Protein AF-A0A946RFI8-F1 (afdb_monomer_lite)

pLDDT: mean 86.82, std 8.0, range [52.25, 97.38]

Structure (mmCIF, N/CA/C/O backbone):
data_AF-A0A946RFI8-F1
#
_entry.id   AF-A0A946RFI8-F1
#
loop_
_atom_site.group_PDB
_atom_site.id
_atom_site.type_symbol
_atom_site.label_atom_id
_atom_site.label_alt_id
_atom_site.label_comp_id
_atom_site.label_asym_id
_atom_site.label_entity_id
_atom_site.label_seq_id
_atom_site.pdbx_PDB_ins_code
_atom_site.Cartn_x
_atom_site.Cartn_y
_atom_site.Cartn_z
_atom_site.occupancy
_atom_site.B_iso_or_equiv
_atom_site.auth_seq_id
_atom_site.auth_comp_id
_atom_site.auth_asym_id
_atom_site.auth_atom_id
_atom_site.pdbx_PDB_model_num
ATOM 1 N N . PRO A 1 1 ? 1.897 12.430 5.296 1.00 52.25 1 PRO A N 1
ATOM 2 C CA . PRO A 1 1 ? 1.048 11.375 4.696 1.00 52.25 1 PRO A CA 1
ATOM 3 C C . PRO A 1 1 ? -0.378 11.461 5.247 1.00 52.25 1 PRO A C 1
ATOM 5 O O . PRO A 1 1 ? -0.569 11.411 6.460 1.00 52.25 1 PRO A O 1
ATOM 8 N N . THR A 1 2 ? -1.353 11.674 4.367 1.00 68.44 2 THR A N 1
ATOM 9 C CA . THR A 1 2 ? -2.775 11.627 4.731 1.00 68.44 2 THR A CA 1
ATOM 10 C C . THR A 1 2 ? -3.234 10.184 4.571 1.00 68.44 2 THR A C 1
ATOM 12 O O . THR A 1 2 ? -2.991 9.598 3.523 1.00 68.44 2 THR A O 1
ATOM 15 N N . ASN A 1 3 ? -3.877 9.604 5.580 1.00 77.94 3 ASN A N 1
ATOM 16 C CA . ASN A 1 3 ? -4.473 8.274 5.458 1.00 77.94 3 ASN A CA 1
ATOM 17 C C . ASN A 1 3 ? -5.960 8.425 5.142 1.00 77.94 3 ASN A C 1
ATOM 19 O O . ASN A 1 3 ? -6.623 9.307 5.693 1.00 77.94 3 ASN A O 1
ATOM 23 N N . LEU A 1 4 ? -6.469 7.573 4.260 1.00 84.44 4 LEU A N 1
ATOM 24 C CA . LEU A 1 4 ? -7.892 7.398 4.026 1.00 84.44 4 LEU A CA 1
ATOM 25 C C . LEU A 1 4 ? -8.331 6.099 4.684 1.00 84.44 4 LEU A C 1
ATOM 27 O O . LEU A 1 4 ? -7.800 5.035 4.374 1.00 84.44 4 LEU A O 1
ATOM 31 N N . SER A 1 5 ? -9.322 6.211 5.557 1.00 87.94 5 SER A N 1
ATOM 32 C CA . SER A 1 5 ? -9.958 5.075 6.212 1.00 87.94 5 SER A CA 1
ATOM 33 C C . SER A 1 5 ? -11.346 4.877 5.620 1.00 87.94 5 SER A C 1
ATOM 35 O O . SER A 1 5 ? -12.141 5.821 5.568 1.00 87.94 5 SER A O 1
ATOM 37 N N . LEU A 1 6 ? -11.656 3.658 5.190 1.00 89.69 6 LEU A N 1
ATOM 38 C CA . LEU A 1 6 ? -12.993 3.278 4.746 1.00 89.69 6 LEU A CA 1
ATOM 39 C C . LEU A 1 6 ? -13.454 2.072 5.547 1.00 89.69 6 LEU A C 1
ATOM 41 O O . LEU A 1 6 ? -12.773 1.056 5.599 1.00 89.69 6 LEU A O 1
ATOM 45 N N . GLY A 1 7 ? -14.631 2.170 6.154 1.00 92.69 7 GLY A N 1
ATOM 46 C CA . GLY A 1 7 ? -15.148 1.100 6.989 1.00 92.69 7 GLY 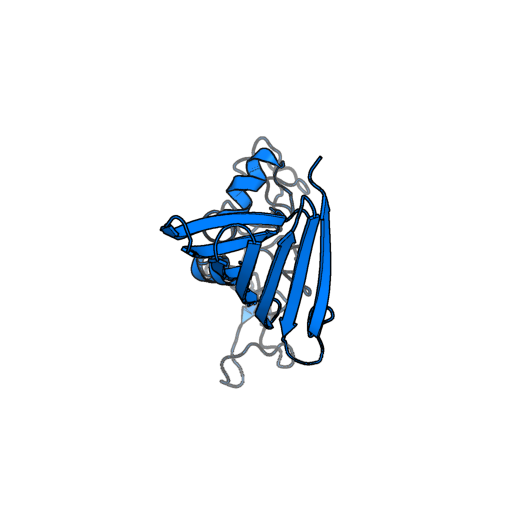A CA 1
ATOM 47 C C . GLY A 1 7 ? -16.658 1.028 7.017 1.00 92.69 7 GLY A C 1
ATOM 48 O O . GLY A 1 7 ? -17.365 1.955 6.618 1.00 92.69 7 GLY A O 1
ATOM 49 N N . PHE A 1 8 ? -17.148 -0.098 7.514 1.00 95.06 8 PHE A N 1
ATOM 50 C CA . PHE A 1 8 ? -18.554 -0.341 7.764 1.00 95.06 8 PHE A CA 1
ATOM 51 C C . PHE A 1 8 ? -18.775 -0.778 9.210 1.00 95.06 8 PHE A C 1
ATOM 53 O O . PHE A 1 8 ? -17.950 -1.442 9.836 1.00 95.06 8 PHE A O 1
ATOM 60 N N . ASN A 1 9 ? -19.943 -0.415 9.733 1.00 96.00 9 ASN A N 1
ATOM 61 C CA . ASN A 1 9 ? -20.433 -0.861 11.027 1.00 96.00 9 ASN A CA 1
ATOM 62 C C . ASN A 1 9 ? -21.785 -1.537 10.808 1.00 96.00 9 ASN A C 1
ATOM 64 O O . ASN A 1 9 ? -22.715 -0.926 10.278 1.00 96.00 9 ASN A O 1
ATOM 68 N N . TYR A 1 10 ? -21.881 -2.802 11.201 1.00 96.31 10 TYR A N 1
ATOM 69 C CA . TYR A 1 10 ? -23.081 -3.608 11.073 1.00 96.31 10 TYR A CA 1
ATOM 70 C C . TYR A 1 10 ? -23.583 -4.045 12.448 1.00 96.31 10 TYR A C 1
ATOM 72 O O . TYR A 1 10 ? -22.926 -4.816 13.148 1.00 96.31 10 TYR A O 1
ATOM 80 N N . ALA A 1 11 ? -24.775 -3.585 12.830 1.00 95.94 11 ALA A N 1
ATOM 81 C CA . ALA A 1 11 ? -25.421 -3.992 14.073 1.00 95.94 11 ALA A CA 1
ATOM 82 C C . ALA A 1 11 ? -25.989 -5.418 13.942 1.00 95.94 11 ALA A C 1
ATOM 84 O O . ALA A 1 11 ? -27.037 -5.629 13.335 1.00 95.94 11 ALA A O 1
ATOM 85 N N . LEU A 1 12 ? -25.299 -6.393 14.537 1.00 95.62 12 LEU A N 1
ATOM 86 C CA . LEU A 1 12 ? -25.730 -7.790 14.635 1.00 95.62 12 LEU A CA 1
ATOM 87 C C . LEU A 1 12 ? -26.915 -7.952 15.595 1.00 95.62 12 LEU A C 1
ATOM 89 O O . LEU A 1 12 ? -27.835 -8.722 15.333 1.00 95.62 12 LEU A O 1
ATOM 93 N N . VAL A 1 13 ? -26.883 -7.226 16.715 1.00 95.38 13 VAL A N 1
ATOM 94 C CA . VAL A 1 13 ? -27.957 -7.183 17.713 1.00 95.38 13 VAL A CA 1
ATOM 95 C C . VAL A 1 13 ? -28.246 -5.728 18.031 1.00 95.38 13 VAL A C 1
ATOM 97 O O . VAL A 1 13 ? -27.327 -4.953 18.284 1.00 95.38 13 VAL A O 1
ATOM 100 N N . ASN A 1 14 ? -29.523 -5.361 18.043 1.00 94.62 14 ASN A N 1
ATOM 101 C CA . ASN A 1 14 ? -29.960 -4.027 18.426 1.00 94.62 14 ASN A CA 1
ATOM 102 C C . ASN A 1 14 ? -31.259 -4.131 19.231 1.00 94.62 14 ASN A C 1
ATOM 104 O O . ASN A 1 14 ? -32.340 -4.301 18.669 1.00 94.62 14 ASN A O 1
ATOM 108 N N . SER A 1 15 ? -31.131 -4.101 20.553 1.00 93.81 15 SER A N 1
ATOM 109 C CA . SER A 1 15 ? -32.238 -4.169 21.509 1.00 93.81 15 SER A CA 1
ATOM 110 C C . SER A 1 15 ? -32.124 -3.038 22.530 1.00 93.81 15 SER A C 1
ATOM 112 O O . SER A 1 15 ? -31.098 -2.370 22.593 1.00 93.81 15 SER A O 1
ATOM 114 N N . GLU A 1 16 ? -33.153 -2.858 23.359 1.00 91.25 16 GLU A N 1
ATOM 115 C CA . GLU A 1 16 ? -33.198 -1.811 24.392 1.00 91.25 16 GLU A CA 1
ATOM 116 C C . GLU A 1 16 ? -31.998 -1.857 25.354 1.00 91.25 16 GLU A C 1
ATOM 118 O O . GLU A 1 16 ? -31.468 -0.819 25.738 1.00 91.25 16 GLU A O 1
ATOM 123 N N . PHE A 1 17 ? -31.533 -3.060 25.710 1.00 92.69 17 PHE A N 1
ATOM 124 C CA . PHE A 1 17 ? -30.462 -3.241 26.696 1.00 92.69 17 PHE A CA 1
ATOM 125 C C . PHE A 1 17 ? -29.169 -3.806 26.121 1.00 92.69 17 PHE A C 1
ATOM 127 O O . PHE A 1 17 ? -28.156 -3.788 26.806 1.00 92.69 17 PHE A O 1
ATOM 134 N N . ASN A 1 18 ? -29.180 -4.350 24.906 1.00 95.12 18 ASN A N 1
ATOM 135 C CA . ASN A 1 18 ? -28.009 -5.011 24.337 1.00 95.12 18 ASN A CA 1
ATOM 136 C C . ASN A 1 18 ? -27.848 -4.609 22.879 1.00 95.12 18 ASN A C 1
ATOM 138 O O . ASN A 1 18 ? -28.758 -4.831 22.069 1.00 95.12 18 ASN A O 1
ATOM 142 N N . LYS A 1 19 ? -26.672 -4.088 22.540 1.00 96.94 19 LYS A N 1
ATOM 143 C CA . LYS A 1 19 ? -26.286 -3.794 21.164 1.00 96.94 19 LYS A CA 1
ATOM 144 C C . LYS A 1 19 ? -24.958 -4.471 20.864 1.00 96.94 19 LYS A C 1
ATOM 146 O O . LYS A 1 19 ? -24.001 -4.289 21.603 1.00 96.94 19 LYS A O 1
ATOM 151 N N . LEU A 1 20 ? -24.909 -5.262 19.801 1.00 96.94 20 LEU A N 1
ATOM 152 C CA . LEU A 1 20 ? -23.696 -5.910 19.311 1.00 96.94 20 LEU A CA 1
ATOM 153 C C . LEU A 1 20 ? -23.477 -5.475 17.870 1.00 96.94 20 LEU A C 1
ATOM 155 O O . LEU A 1 20 ? -24.362 -5.664 17.036 1.00 96.94 20 LEU A O 1
ATOM 159 N N . SER A 1 21 ? -22.297 -4.952 17.580 1.00 97.38 21 SER A N 1
ATOM 160 C CA . SER A 1 21 ? -21.901 -4.491 16.259 1.00 97.38 21 SER A CA 1
ATOM 161 C C . SER A 1 21 ? -20.620 -5.175 15.806 1.00 97.38 21 SER A C 1
ATOM 163 O O . SER A 1 21 ? -19.692 -5.353 16.592 1.00 97.38 21 SER A O 1
ATOM 165 N N . LEU A 1 22 ? -20.569 -5.520 14.524 1.00 97.06 22 LEU A N 1
ATOM 166 C CA . LEU A 1 22 ? -19.350 -5.853 13.804 1.00 97.06 22 LEU A CA 1
ATOM 167 C C . LEU A 1 22 ? -18.850 -4.591 13.105 1.00 97.06 22 LEU A C 1
ATOM 169 O O . LEU A 1 22 ? -19.608 -3.932 12.395 1.00 97.06 22 LEU A O 1
ATOM 173 N N . VAL A 1 23 ? -17.582 -4.269 13.304 1.00 96.69 23 VAL A N 1
ATOM 174 C CA . VAL A 1 23 ? -16.900 -3.145 12.671 1.00 96.69 23 VAL A CA 1
ATOM 175 C C . VAL A 1 23 ? -15.761 -3.704 11.840 1.00 96.69 23 VAL A C 1
ATOM 177 O O . VAL A 1 23 ? -15.035 -4.590 12.288 1.00 96.69 23 VAL A O 1
ATOM 180 N N . TYR A 1 24 ? -15.622 -3.203 10.626 1.00 96.38 24 TYR A N 1
ATOM 181 C CA . TYR A 1 24 ? -14.468 -3.479 9.791 1.00 96.38 24 TYR A CA 1
ATOM 182 C C . TYR A 1 24 ? -14.098 -2.213 9.047 1.00 96.38 24 TYR A C 1
ATOM 184 O O . TYR A 1 24 ? -14.969 -1.563 8.467 1.00 96.38 24 TYR A O 1
ATOM 192 N N . ASP A 1 25 ? -12.821 -1.884 9.047 1.00 94.56 25 ASP A N 1
ATOM 193 C CA . ASP A 1 25 ? -12.283 -0.755 8.319 1.00 94.56 25 ASP A CA 1
ATOM 194 C C . ASP A 1 25 ? -10.924 -1.100 7.713 1.00 94.56 25 ASP A C 1
ATOM 196 O O . ASP A 1 25 ? -10.230 -2.017 8.154 1.00 94.56 25 ASP A O 1
ATOM 200 N N . VAL A 1 26 ? -10.600 -0.403 6.632 1.00 93.12 26 VAL A N 1
ATOM 201 C CA . VAL A 1 26 ? -9.313 -0.479 5.957 1.00 93.12 26 VAL A CA 1
ATOM 202 C C . VAL A 1 26 ? -8.690 0.903 5.902 1.00 93.12 26 VAL A C 1
ATOM 204 O O . VAL A 1 26 ? -9.363 1.863 5.516 1.00 93.12 26 VAL A O 1
ATOM 207 N N . ASP A 1 27 ? -7.411 0.995 6.256 1.00 90.19 27 ASP A N 1
ATOM 208 C CA . ASP A 1 27 ? -6.627 2.216 6.101 1.00 90.19 27 ASP A CA 1
ATOM 209 C C . ASP A 1 27 ? -5.686 2.079 4.902 1.00 90.19 27 ASP A C 1
ATOM 211 O O . ASP A 1 27 ? -4.937 1.105 4.786 1.00 90.19 27 ASP A O 1
ATOM 215 N N . LYS A 1 28 ? -5.686 3.093 4.032 1.00 86.38 28 LYS A N 1
ATOM 216 C CA . LYS A 1 28 ? -4.711 3.251 2.950 1.00 86.38 28 LYS A CA 1
ATOM 217 C C . LYS A 1 28 ? -4.030 4.613 3.039 1.00 86.38 28 LYS A C 1
ATOM 219 O O . LYS A 1 28 ? -4.673 5.629 3.306 1.00 86.38 28 LYS A O 1
ATOM 224 N N . MET A 1 29 ? -2.722 4.660 2.792 1.00 79.56 29 MET A N 1
ATOM 225 C CA . MET A 1 29 ? -2.025 5.934 2.612 1.00 79.56 29 MET A CA 1
ATOM 226 C C . MET A 1 29 ? -2.454 6.581 1.291 1.00 79.56 29 MET A C 1
ATOM 228 O O . MET A 1 29 ? -2.308 5.985 0.228 1.00 79.56 29 MET A O 1
ATOM 232 N N . LEU A 1 30 ? -2.921 7.829 1.341 1.00 74.62 30 LEU A N 1
ATOM 233 C CA . LEU A 1 30 ? -3.174 8.659 0.161 1.00 74.62 30 LEU A CA 1
ATOM 234 C C . LEU A 1 30 ? -1.859 9.249 -0.353 1.00 74.62 30 LEU A C 1
ATOM 236 O O . LEU A 1 30 ? -1.645 10.462 -0.323 1.00 74.62 30 LEU A O 1
ATOM 240 N N . VAL A 1 31 ? -0.956 8.374 -0.776 1.00 65.81 31 VAL A N 1
ATOM 241 C CA . VAL A 1 31 ? 0.222 8.749 -1.552 1.00 65.81 31 VAL A CA 1
ATOM 242 C C . VAL A 1 31 ? 0.019 8.153 -2.936 1.00 65.81 31 VAL A C 1
ATOM 244 O O . VAL A 1 31 ? 0.505 7.073 -3.231 1.00 65.81 31 VAL A O 1
ATOM 247 N N . SER A 1 32 ? -0.786 8.823 -3.759 1.00 62.78 32 SER A N 1
ATOM 248 C CA . SER A 1 32 ? -0.885 8.520 -5.190 1.00 62.78 32 SER A CA 1
ATOM 249 C C . SER A 1 32 ? 0.286 9.201 -5.893 1.00 62.78 32 SER A C 1
ATOM 251 O O . SER A 1 32 ? 0.117 10.266 -6.497 1.00 62.78 32 SER A O 1
ATOM 253 N N . SER A 1 33 ? 1.485 8.670 -5.672 1.00 72.56 33 SER A N 1
ATOM 254 C CA . SER A 1 33 ? 2.668 9.049 -6.431 1.00 72.56 33 SER A CA 1
ATOM 255 C C . SER A 1 33 ? 2.980 7.927 -7.399 1.00 72.56 33 SER A C 1
ATOM 257 O O . SER A 1 33 ? 3.273 6.816 -6.960 1.00 72.56 33 SER A O 1
ATOM 259 N N . TYR A 1 34 ? 2.948 8.243 -8.679 1.00 80.69 34 TYR A N 1
ATOM 260 C CA . TYR A 1 34 ? 3.417 7.343 -9.714 1.00 80.69 34 TYR A CA 1
ATOM 261 C C . TYR A 1 34 ? 4.937 7.490 -9.774 1.00 80.69 34 TYR A C 1
ATOM 263 O O . TYR A 1 34 ? 5.403 8.633 -9.785 1.00 80.69 34 TYR A O 1
ATOM 271 N N . PRO A 1 35 ? 5.709 6.395 -9.728 1.00 85.94 35 PRO A N 1
ATOM 272 C CA . PRO A 1 35 ? 7.125 6.422 -10.079 1.00 85.94 35 PRO A CA 1
ATOM 273 C C . PRO A 1 35 ? 7.299 6.633 -11.589 1.00 85.94 35 PRO A C 1
ATOM 275 O O . PRO A 1 35 ? 6.315 6.714 -12.327 1.00 85.94 35 PRO A O 1
ATOM 278 N N . ASP A 1 36 ? 8.553 6.714 -12.025 1.00 89.12 36 ASP A N 1
ATOM 279 C CA . ASP A 1 36 ? 8.902 6.742 -13.443 1.00 89.12 36 ASP A CA 1
ATOM 280 C C . ASP A 1 36 ? 8.384 5.452 -14.119 1.00 89.12 36 ASP A C 1
ATOM 282 O O . ASP A 1 36 ? 8.686 4.340 -13.670 1.00 89.12 36 ASP A O 1
ATOM 286 N N . MET A 1 37 ? 7.533 5.596 -15.139 1.00 89.81 37 MET A N 1
ATOM 287 C CA . MET A 1 37 ? 6.881 4.483 -15.833 1.00 89.81 37 MET A CA 1
ATOM 288 C C . MET A 1 37 ? 6.745 4.736 -17.330 1.00 89.81 37 MET A C 1
ATOM 290 O O . MET A 1 37 ? 6.274 5.796 -17.731 1.00 89.81 37 MET A O 1
ATOM 294 N N . ASP A 1 38 ? 7.044 3.708 -18.117 1.00 91.19 38 ASP A N 1
ATOM 295 C CA . ASP A 1 38 ? 6.785 3.648 -19.554 1.00 91.19 38 ASP A CA 1
ATOM 296 C C . ASP A 1 38 ? 5.320 3.255 -19.801 1.00 91.19 38 ASP A C 1
ATOM 298 O O . ASP A 1 38 ? 4.917 2.100 -19.609 1.00 91.19 38 ASP A O 1
ATOM 302 N N . TRP A 1 39 ? 4.499 4.236 -20.175 1.00 89.19 39 TRP A N 1
ATOM 303 C CA . TRP A 1 39 ? 3.061 4.059 -20.378 1.00 89.19 39 TRP A CA 1
ATOM 304 C C . TRP A 1 39 ? 2.692 3.697 -21.815 1.00 89.19 39 TRP A C 1
ATOM 306 O O . TRP A 1 39 ? 1.614 3.127 -22.026 1.00 89.19 39 TRP A O 1
ATOM 316 N N . ASP A 1 40 ? 3.526 4.048 -22.798 1.00 89.38 40 ASP A N 1
ATOM 317 C CA . ASP A 1 40 ? 3.257 3.777 -24.213 1.00 89.38 40 ASP A CA 1
ATOM 318 C C . ASP A 1 40 ? 3.979 2.535 -24.762 1.00 89.38 40 ASP A C 1
ATOM 320 O O . ASP A 1 40 ? 3.627 2.051 -25.845 1.00 89.38 40 ASP A O 1
ATOM 324 N N . GLY A 1 41 ? 4.851 1.933 -23.953 1.00 89.38 41 GLY A N 1
ATOM 325 C CA . GLY A 1 41 ? 5.553 0.688 -24.227 1.00 89.38 41 GLY A CA 1
ATOM 326 C C . GLY A 1 41 ? 6.701 0.855 -25.216 1.00 89.38 41 GLY A C 1
ATOM 327 O O . GLY A 1 41 ? 7.023 -0.115 -25.913 1.00 89.38 41 GLY A O 1
ATOM 328 N N . ASP A 1 42 ? 7.254 2.063 -25.355 1.00 90.19 42 ASP A N 1
ATOM 329 C CA . ASP A 1 42 ? 8.384 2.338 -26.246 1.00 90.19 42 ASP A CA 1
ATOM 330 C C . ASP A 1 42 ? 9.754 2.032 -25.607 1.00 90.19 42 ASP A C 1
ATOM 332 O O . ASP A 1 42 ? 10.777 2.033 -26.298 1.00 90.19 42 ASP A O 1
ATOM 336 N N . GLY A 1 43 ? 9.756 1.675 -24.318 1.00 90.06 43 GLY A N 1
ATOM 337 C CA . GLY A 1 43 ? 10.922 1.290 -23.534 1.00 90.06 43 GLY A CA 1
ATOM 338 C C . GLY A 1 43 ? 11.772 2.462 -23.049 1.00 90.06 43 GLY A C 1
ATOM 339 O O . GLY A 1 43 ? 12.835 2.234 -22.462 1.00 90.06 43 GLY A O 1
ATOM 340 N N . TYR A 1 44 ? 11.325 3.695 -23.273 1.00 91.38 44 TYR A N 1
ATOM 341 C CA . TYR A 1 44 ? 11.925 4.913 -22.755 1.00 91.38 44 TYR A CA 1
ATOM 342 C C . TYR A 1 44 ? 10.961 5.620 -21.809 1.00 91.38 44 TYR A C 1
ATOM 344 O O . TYR A 1 44 ? 9.753 5.440 -21.863 1.00 91.38 44 TYR A O 1
ATOM 352 N N . ILE A 1 45 ? 11.518 6.443 -20.923 1.00 90.62 45 ILE A N 1
ATOM 353 C CA . ILE A 1 45 ? 10.725 7.313 -20.060 1.00 90.62 45 ILE A CA 1
ATOM 354 C C . ILE A 1 45 ? 10.914 8.758 -20.498 1.00 90.62 45 ILE A C 1
ATOM 356 O O . ILE A 1 45 ? 12.005 9.332 -20.401 1.00 90.62 45 ILE A O 1
ATOM 360 N N . GLY A 1 46 ? 9.821 9.368 -20.944 1.00 89.94 46 GLY A N 1
ATOM 361 C CA . GLY A 1 46 ? 9.775 10.765 -21.339 1.00 89.94 46 GLY A CA 1
ATOM 362 C C . GLY A 1 46 ? 10.404 11.030 -22.712 1.00 89.94 46 GLY A C 1
ATOM 363 O O . GLY A 1 46 ? 10.335 10.241 -23.648 1.00 89.94 46 GLY A O 1
ATOM 364 N N . GLY A 1 47 ? 11.022 12.201 -22.873 1.00 88.06 47 GLY A N 1
ATOM 365 C CA . GLY A 1 47 ? 11.660 12.614 -24.127 1.00 88.06 47 GLY A CA 1
ATOM 366 C C . GLY A 1 47 ? 10.734 13.319 -25.123 1.00 88.06 47 GLY A C 1
ATOM 367 O O . GLY A 1 47 ? 11.201 13.737 -26.189 1.00 88.06 47 GLY A O 1
ATOM 368 N N . TYR A 1 48 ? 9.468 13.540 -24.769 1.00 91.56 48 TYR A N 1
ATOM 369 C CA . TYR A 1 48 ? 8.494 14.303 -25.546 1.00 91.56 48 TYR A CA 1
ATOM 370 C C . TYR A 1 48 ? 7.911 15.472 -24.743 1.00 91.56 48 TYR A C 1
ATOM 372 O O . TYR A 1 48 ? 8.001 15.548 -23.518 1.00 91.56 48 TYR A O 1
ATOM 380 N N . ASP A 1 49 ? 7.353 16.447 -25.459 1.00 90.00 49 ASP A N 1
ATOM 381 C CA . ASP A 1 49 ? 6.537 17.507 -24.873 1.00 90.00 49 ASP A CA 1
ATOM 382 C C . ASP A 1 49 ? 5.073 17.078 -24.679 1.00 90.00 49 ASP A C 1
ATOM 384 O O . ASP A 1 49 ? 4.629 16.066 -25.212 1.00 90.00 49 ASP A O 1
ATOM 388 N N . GLU A 1 50 ? 4.290 17.893 -23.963 1.00 88.75 50 GLU A N 1
ATOM 389 C CA . GLU A 1 50 ? 2.841 17.691 -23.752 1.00 88.75 50 GLU A CA 1
ATOM 390 C C . GLU A 1 50 ? 2.055 17.540 -25.077 1.00 88.75 50 GLU A C 1
ATOM 392 O O . GLU A 1 50 ? 0.931 17.046 -25.104 1.00 88.75 50 GLU A O 1
ATOM 397 N N . GLY A 1 51 ? 2.627 17.981 -26.202 1.00 88.56 51 GLY A N 1
ATOM 398 C CA . GLY A 1 51 ? 2.046 17.852 -27.535 1.00 88.56 51 GLY A CA 1
ATOM 399 C C . GLY A 1 51 ? 2.467 16.593 -28.298 1.00 88.56 51 GLY A C 1
ATOM 400 O O . GLY A 1 51 ? 2.163 16.522 -29.494 1.00 88.56 51 GLY A O 1
ATOM 401 N N . GLY A 1 52 ? 3.183 15.658 -27.664 1.00 86.06 52 GLY A N 1
ATOM 402 C CA . GLY A 1 52 ? 3.667 14.414 -28.269 1.00 86.06 52 GLY A CA 1
ATOM 403 C C . GLY A 1 52 ? 4.814 14.617 -29.262 1.00 86.06 52 GLY A C 1
ATOM 404 O O . GLY A 1 52 ? 5.022 13.805 -30.165 1.00 86.06 52 GLY A O 1
ATOM 405 N N . LYS A 1 53 ? 5.547 15.735 -29.178 1.00 90.25 53 LYS A N 1
ATOM 406 C CA . LYS A 1 53 ? 6.698 16.002 -30.052 1.00 90.25 53 LYS A CA 1
ATOM 407 C C . LYS A 1 53 ? 7.993 15.727 -29.323 1.00 90.25 53 LYS A C 1
ATOM 409 O O . LYS A 1 53 ? 8.159 16.139 -28.181 1.00 90.25 53 LYS A O 1
ATOM 414 N N . LEU A 1 54 ? 8.941 15.127 -30.040 1.00 89.25 54 LEU A N 1
ATOM 415 C CA . LEU A 1 54 ? 10.272 14.847 -29.519 1.00 89.25 54 LEU A CA 1
ATOM 416 C C . LEU A 1 54 ? 10.917 16.128 -28.970 1.00 89.25 54 LEU A C 1
ATOM 418 O O . LEU A 1 54 ? 11.171 17.092 -29.701 1.00 89.25 54 LEU A O 1
ATOM 422 N N . SER A 1 55 ? 11.183 16.109 -27.675 1.00 88.25 55 SER A N 1
ATOM 423 C CA . SER A 1 55 ? 11.762 17.189 -26.895 1.00 88.25 55 SER A CA 1
ATOM 424 C C . SER A 1 55 ? 12.669 16.555 -25.837 1.00 88.25 55 SER A C 1
ATOM 426 O O . SER A 1 55 ? 12.217 16.314 -24.720 1.00 88.25 55 SER A O 1
ATOM 428 N N . PRO A 1 56 ? 13.944 16.280 -26.169 1.00 85.88 56 PRO A N 1
ATOM 429 C CA . PRO A 1 56 ? 14.853 15.572 -25.271 1.00 85.88 56 PRO A CA 1
ATOM 430 C C . PRO A 1 56 ? 14.936 16.215 -23.879 1.00 85.88 56 PRO A C 1
ATOM 432 O O . PRO A 1 56 ? 15.141 17.427 -23.772 1.00 85.88 56 PRO A O 1
ATOM 435 N N . GLY A 1 57 ? 14.815 15.396 -22.829 1.00 80.12 57 GLY A N 1
ATOM 436 C CA . GLY A 1 57 ? 14.852 15.834 -21.426 1.00 80.12 57 GLY A CA 1
ATOM 437 C C . GLY A 1 57 ? 13.546 16.441 -20.906 1.00 80.12 57 GLY A C 1
ATOM 438 O O . GLY A 1 57 ? 13.582 17.197 -19.939 1.00 80.12 57 GLY A O 1
ATOM 439 N N . ASN A 1 58 ? 12.431 16.175 -21.582 1.00 88.69 58 ASN A N 1
ATOM 440 C CA . ASN A 1 58 ? 11.089 16.514 -21.124 1.00 88.69 58 ASN A CA 1
ATOM 441 C C . ASN A 1 58 ? 10.372 15.244 -20.638 1.00 88.69 58 ASN A C 1
ATOM 443 O O . ASN A 1 58 ? 10.852 14.136 -20.862 1.00 88.69 58 ASN A O 1
ATOM 447 N N . ASP A 1 59 ? 9.244 15.420 -19.969 1.00 91.88 59 ASP A N 1
ATOM 448 C CA . ASP A 1 59 ? 8.695 14.438 -19.032 1.00 91.88 59 ASP A CA 1
ATOM 449 C C . ASP A 1 59 ? 7.553 13.585 -19.616 1.00 91.88 59 ASP A C 1
ATOM 451 O O . ASP A 1 59 ? 6.954 12.775 -18.907 1.00 91.88 59 ASP A O 1
ATOM 455 N N . TYR A 1 60 ? 7.206 13.811 -20.886 1.00 91.00 60 TYR A N 1
ATOM 456 C CA . TYR A 1 60 ? 6.047 13.209 -21.543 1.00 91.00 60 TYR A CA 1
ATOM 457 C C . TYR A 1 60 ? 6.465 12.179 -22.584 1.00 91.00 60 TYR A C 1
ATOM 459 O O . TYR A 1 60 ? 7.574 12.260 -23.116 1.00 91.00 60 TYR A O 1
ATOM 467 N N . ASN A 1 61 ? 5.541 11.292 -22.939 1.00 89.88 61 ASN A N 1
ATOM 468 C CA . ASN A 1 61 ? 5.685 10.373 -24.061 1.00 89.88 61 ASN A CA 1
ATOM 469 C C . ASN A 1 61 ? 5.051 10.872 -25.355 1.00 89.88 61 ASN A C 1
ATOM 471 O O . ASN A 1 61 ? 4.487 11.969 -25.445 1.00 89.88 61 ASN A O 1
ATOM 475 N N . SER A 1 62 ? 5.121 10.028 -26.380 1.00 90.44 62 SER A N 1
ATOM 476 C CA . SER A 1 62 ? 4.607 10.317 -27.715 1.00 90.44 62 SER A CA 1
ATOM 477 C C . SER A 1 62 ? 3.092 10.588 -27.749 1.00 90.44 62 SER A C 1
ATOM 479 O O . SER A 1 62 ? 2.612 11.304 -28.636 1.00 90.44 62 SER A O 1
ATOM 481 N N . ASN A 1 63 ? 2.342 10.083 -26.764 1.00 88.88 63 ASN A N 1
ATOM 482 C CA . ASN A 1 63 ? 0.903 10.300 -26.603 1.00 88.88 63 ASN A CA 1
ATOM 483 C C . ASN A 1 63 ? 0.560 11.563 -25.791 1.00 88.88 63 ASN A C 1
ATOM 485 O O . ASN A 1 63 ? -0.608 11.957 -25.748 1.00 88.88 63 ASN A O 1
ATOM 489 N N . GLY A 1 64 ? 1.560 12.228 -25.203 1.00 85.88 64 GLY A N 1
ATOM 490 C CA . GLY A 1 64 ? 1.380 13.379 -24.317 1.00 85.88 64 GLY A CA 1
ATOM 491 C C . GLY A 1 64 ? 1.021 12.996 -22.879 1.00 85.88 64 GLY A C 1
ATOM 492 O O . GLY A 1 64 ? 0.564 13.855 -22.122 1.00 85.88 64 GLY A O 1
ATOM 493 N N . ASP A 1 65 ? 1.217 11.734 -22.497 1.00 86.88 65 ASP A N 1
ATOM 494 C CA . ASP A 1 65 ? 1.075 11.275 -21.117 1.00 86.88 65 ASP A CA 1
ATOM 495 C C . ASP A 1 65 ? 2.385 11.497 -20.348 1.00 86.88 65 ASP A C 1
ATOM 497 O O . ASP A 1 65 ? 3.469 11.476 -20.925 1.00 86.88 65 ASP A O 1
ATOM 501 N N . PHE A 1 66 ? 2.280 11.770 -19.047 1.00 88.50 66 PHE A N 1
ATOM 502 C CA . PHE A 1 66 ? 3.422 12.071 -18.181 1.00 88.50 66 PHE A CA 1
ATOM 503 C C . PHE A 1 66 ? 4.044 10.777 -17.654 1.00 88.50 66 PHE A C 1
ATOM 505 O O . PHE A 1 66 ? 3.345 9.974 -17.033 1.00 88.50 66 PHE A O 1
ATOM 512 N N . GLU A 1 67 ? 5.344 10.598 -17.860 1.00 87.00 67 GLU A N 1
ATOM 513 C CA . GLU A 1 67 ? 6.032 9.334 -17.569 1.00 87.00 67 GLU A CA 1
ATOM 514 C C . GLU A 1 67 ? 6.990 9.408 -16.393 1.00 87.00 67 GLU A C 1
ATOM 516 O O . GLU A 1 67 ? 7.340 8.376 -15.831 1.00 87.00 67 GLU A O 1
ATOM 521 N N . ILE A 1 68 ? 7.375 10.611 -15.966 1.00 87.25 68 ILE A N 1
ATOM 522 C CA . ILE A 1 68 ? 8.209 10.756 -14.774 1.00 87.25 68 ILE A CA 1
ATOM 523 C C . ILE A 1 68 ? 7.367 10.754 -13.494 1.00 87.25 68 ILE A C 1
ATOM 525 O O . ILE A 1 68 ? 6.137 10.934 -13.493 1.00 87.25 68 ILE A O 1
ATOM 529 N N . ALA A 1 69 ? 8.070 10.650 -12.372 1.00 86.81 69 ALA A N 1
ATOM 530 C CA . ALA A 1 69 ? 7.482 10.652 -11.055 1.00 86.81 69 ALA A CA 1
ATOM 531 C C . ALA A 1 69 ? 6.598 11.885 -10.806 1.00 86.81 69 ALA A C 1
ATOM 533 O O . ALA A 1 69 ? 7.048 13.036 -10.797 1.00 86.81 69 ALA A O 1
ATOM 534 N N . HIS A 1 70 ? 5.317 11.646 -10.539 1.00 85.38 70 HIS A N 1
ATOM 535 C CA . HIS A 1 70 ? 4.343 12.700 -10.275 1.00 85.38 70 HIS A CA 1
ATOM 536 C C . HIS A 1 70 ? 3.326 12.279 -9.227 1.00 85.38 70 HIS A C 1
ATOM 538 O O . HIS A 1 70 ? 3.205 11.118 -8.855 1.00 85.38 70 HIS A O 1
ATOM 544 N N . THR A 1 71 ? 2.584 13.253 -8.709 1.00 84.81 71 THR A N 1
ATOM 545 C CA . THR A 1 71 ? 1.530 13.014 -7.722 1.00 84.81 71 THR A CA 1
ATOM 546 C C . THR A 1 71 ? 0.205 13.528 -8.250 1.00 84.81 71 THR A C 1
ATOM 548 O O . THR A 1 71 ? 0.115 14.661 -8.726 1.00 84.81 71 THR A O 1
ATOM 551 N N . ASP A 1 72 ? -0.842 12.719 -8.116 1.00 84.81 72 ASP A N 1
ATOM 552 C CA . ASP A 1 72 ? -2.188 13.162 -8.461 1.00 84.81 72 ASP A CA 1
ATOM 553 C C . ASP A 1 72 ? -2.696 14.247 -7.489 1.00 84.81 72 ASP A C 1
ATOM 555 O O . ASP A 1 72 ? -2.487 14.168 -6.273 1.00 84.81 72 ASP A O 1
ATOM 559 N N . PRO A 1 73 ? -3.454 15.247 -7.977 1.00 85.44 73 PRO A N 1
ATOM 560 C CA . PRO A 1 73 ? -4.196 16.154 -7.111 1.00 85.44 73 PRO A CA 1
ATOM 561 C C . PRO A 1 73 ? -5.126 15.395 -6.158 1.00 85.44 73 PRO A C 1
ATOM 563 O O . PRO A 1 73 ? -5.726 14.393 -6.540 1.00 85.44 73 PRO A O 1
ATOM 566 N N . ILE A 1 74 ? -5.351 15.924 -4.950 1.00 81.94 74 ILE A N 1
ATOM 567 C CA . ILE A 1 74 ? -6.073 15.207 -3.880 1.00 81.94 74 ILE A CA 1
ATOM 568 C C . ILE A 1 74 ? -7.456 14.667 -4.289 1.00 81.94 74 ILE A C 1
ATOM 570 O O . ILE A 1 74 ? -7.855 13.595 -3.851 1.00 81.94 74 ILE A O 1
ATOM 574 N N . TYR A 1 75 ? -8.188 15.377 -5.153 1.00 84.94 75 TYR A N 1
ATOM 575 C CA . TYR A 1 75 ? -9.512 14.947 -5.615 1.00 84.94 75 TYR A CA 1
ATOM 576 C C . TYR A 1 75 ? -9.456 13.725 -6.547 1.00 84.94 75 TYR A C 1
ATOM 578 O O . TYR A 1 75 ? -10.409 12.952 -6.582 1.00 84.94 75 TYR A O 1
ATOM 586 N N . LYS A 1 76 ? -8.354 13.550 -7.288 1.00 84.75 76 LYS A N 1
ATOM 587 C CA . LYS A 1 76 ? -8.084 12.387 -8.144 1.00 84.75 76 LYS A CA 1
ATOM 588 C C . LYS A 1 76 ? -7.434 11.270 -7.321 1.00 84.75 76 LYS A C 1
ATOM 590 O O . LYS A 1 76 ? -7.906 10.139 -7.388 1.00 84.75 76 LYS A O 1
ATOM 595 N N . ALA A 1 77 ? -6.496 11.630 -6.440 1.00 82.56 77 ALA A N 1
ATOM 596 C CA . ALA A 1 77 ? -5.798 10.750 -5.499 1.00 82.56 77 ALA A CA 1
ATOM 597 C C . ALA A 1 77 ? -6.734 9.871 -4.655 1.00 82.56 77 ALA A C 1
ATOM 599 O O . ALA A 1 77 ? -6.419 8.718 -4.372 1.00 82.56 77 ALA A O 1
ATOM 600 N N . ILE A 1 78 ? -7.907 10.389 -4.264 1.00 81.81 78 ILE A N 1
ATOM 601 C CA . ILE A 1 78 ? -8.920 9.626 -3.509 1.00 81.81 78 ILE A CA 1
ATOM 602 C C . ILE A 1 78 ? -9.376 8.374 -4.264 1.00 81.81 78 ILE A C 1
ATOM 604 O O . ILE A 1 78 ? -9.731 7.392 -3.623 1.00 81.81 78 ILE A O 1
ATOM 608 N N . PHE A 1 79 ? -9.372 8.402 -5.596 1.00 83.69 79 PHE A N 1
ATOM 609 C CA . PHE A 1 79 ? -9.747 7.267 -6.435 1.00 83.69 79 PHE A CA 1
ATOM 610 C C . PHE A 1 79 ? -8.518 6.522 -6.933 1.00 83.69 79 PHE A C 1
ATOM 612 O O . PHE A 1 79 ? -8.457 5.303 -6.795 1.00 83.69 79 PHE A O 1
ATOM 619 N N . THR A 1 80 ? -7.535 7.245 -7.473 1.00 81.25 80 THR A N 1
ATOM 620 C CA . THR A 1 80 ? -6.362 6.630 -8.093 1.00 81.25 80 THR A CA 1
ATOM 621 C C . THR A 1 80 ? -5.519 5.858 -7.103 1.00 81.25 80 THR A C 1
ATOM 623 O O . THR A 1 80 ? -5.104 4.758 -7.432 1.00 81.25 80 THR A O 1
ATOM 626 N N . SER A 1 81 ? -5.406 6.310 -5.851 1.00 81.38 81 SER A N 1
ATOM 627 C CA . SER A 1 81 ? -4.691 5.539 -4.827 1.00 81.38 81 SER A CA 1
ATOM 628 C C . SER A 1 81 ? -5.213 4.110 -4.654 1.00 81.38 81 SER A C 1
ATOM 630 O O . SER A 1 81 ? -4.433 3.261 -4.267 1.00 81.38 81 SER A O 1
ATOM 632 N N . TRP A 1 82 ? -6.474 3.789 -4.962 1.00 78.94 82 TRP A N 1
ATOM 633 C CA . TRP A 1 82 ? -7.022 2.427 -4.817 1.00 78.94 82 TRP A CA 1
ATOM 634 C C . TRP A 1 82 ? -6.856 1.542 -6.056 1.00 78.94 82 TRP A C 1
ATOM 636 O O . TRP A 1 82 ? -7.150 0.345 -6.008 1.00 78.94 82 TRP A O 1
ATOM 646 N N . VAL A 1 83 ? -6.476 2.131 -7.188 1.00 78.44 83 VAL A N 1
ATOM 647 C CA . VAL A 1 83 ? -6.458 1.448 -8.489 1.00 78.44 83 VAL A CA 1
ATOM 648 C C . VAL A 1 83 ? -5.118 1.533 -9.202 1.00 78.44 83 VAL A C 1
ATOM 650 O O . VAL A 1 83 ? -4.878 0.720 -10.082 1.00 78.44 83 VAL A O 1
ATOM 653 N N . ASP A 1 84 ? -4.260 2.469 -8.808 1.00 72.88 84 ASP A N 1
ATOM 654 C CA . ASP A 1 84 ? -2.938 2.710 -9.381 1.00 72.88 84 ASP A CA 1
ATOM 655 C 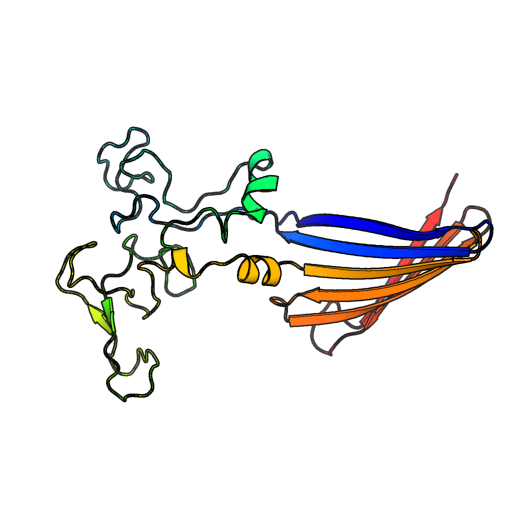C . ASP A 1 84 ? -2.146 1.404 -9.510 1.00 72.88 84 ASP A C 1
ATOM 657 O O . ASP A 1 84 ? -1.920 0.925 -10.611 1.00 72.88 84 ASP A O 1
ATOM 661 N N . ASP A 1 85 ? -1.916 0.710 -8.395 1.00 72.38 85 ASP A N 1
ATOM 662 C CA . ASP A 1 85 ? -1.037 -0.458 -8.392 1.00 72.38 85 ASP A CA 1
ATOM 663 C C . ASP A 1 85 ? -1.481 -1.598 -9.329 1.00 72.38 85 ASP A C 1
ATOM 665 O O . ASP A 1 85 ? -0.620 -2.282 -9.854 1.00 72.38 85 ASP A O 1
ATOM 669 N N . TRP A 1 86 ? -2.776 -1.850 -9.558 1.00 72.44 86 TRP A N 1
ATOM 670 C CA . TRP A 1 86 ? -3.235 -3.052 -10.288 1.00 72.44 86 TRP A CA 1
ATOM 671 C C . TRP A 1 86 ? -4.025 -2.782 -11.574 1.00 72.44 86 TRP A C 1
ATOM 673 O O . TRP A 1 86 ? -4.236 -3.710 -12.356 1.00 72.44 86 TRP A O 1
ATOM 683 N N . LEU A 1 87 ? -4.526 -1.561 -11.773 1.00 74.62 87 LEU A N 1
ATOM 684 C CA . LEU A 1 87 ? -5.388 -1.200 -12.904 1.00 74.62 87 LEU A CA 1
ATOM 685 C C . LEU A 1 87 ? -4.707 -0.227 -13.869 1.00 74.62 87 LEU A C 1
ATOM 687 O O . LEU A 1 87 ? -5.023 -0.247 -15.057 1.00 74.62 87 LEU A O 1
ATOM 691 N N . LEU A 1 88 ? -3.828 0.640 -13.369 1.00 69.94 88 LEU A N 1
ATOM 692 C CA . LEU A 1 88 ? -3.162 1.681 -14.144 1.00 69.94 88 LEU A CA 1
ATOM 693 C C . LEU A 1 88 ? -1.664 1.359 -14.145 1.00 69.94 88 LEU A C 1
ATOM 695 O O . LEU A 1 88 ? -0.997 1.585 -13.150 1.00 69.94 88 LEU A O 1
ATOM 699 N N . GLY A 1 89 ? -1.115 0.788 -15.216 1.00 71.88 89 GLY A N 1
ATOM 700 C CA . GLY A 1 89 ? 0.302 0.425 -15.180 1.00 71.88 89 GLY A CA 1
ATOM 701 C C . GLY A 1 89 ? 0.990 0.452 -16.527 1.00 71.88 89 GLY A C 1
ATOM 702 O O . GLY A 1 89 ? 0.668 -0.362 -17.389 1.00 71.88 89 GLY A O 1
ATOM 703 N N . GLY A 1 90 ? 1.965 1.349 -16.632 1.00 85.81 90 GLY A N 1
ATOM 704 C CA . GLY A 1 90 ? 3.142 1.193 -17.475 1.00 85.81 90 GLY A CA 1
ATOM 705 C C . GLY A 1 90 ? 4.222 0.355 -16.787 1.00 85.81 90 GLY A C 1
ATOM 706 O O . GLY A 1 90 ? 4.115 0.050 -15.588 1.00 85.81 90 GLY A O 1
ATOM 707 N N . ASP A 1 91 ? 5.252 -0.035 -17.528 1.00 90.62 91 ASP A N 1
ATOM 708 C CA . ASP A 1 91 ? 6.401 -0.735 -16.955 1.00 90.62 91 ASP A CA 1
ATOM 709 C C . ASP A 1 91 ? 7.231 0.250 -16.115 1.00 90.62 91 ASP A C 1
ATOM 711 O O . ASP A 1 91 ? 7.544 1.352 -16.549 1.00 90.62 91 ASP A O 1
ATOM 715 N N . MET A 1 92 ? 7.499 -0.106 -14.855 1.00 90.69 92 MET A N 1
ATOM 716 C CA . MET A 1 92 ? 8.250 0.738 -13.914 1.00 90.69 92 MET A CA 1
ATOM 717 C C . MET A 1 92 ? 9.744 0.635 -14.166 1.00 90.69 92 MET A C 1
ATOM 719 O O . MET A 1 92 ? 10.263 -0.480 -14.207 1.00 90.69 92 MET A O 1
ATOM 723 N N . ASP A 1 93 ? 10.405 1.786 -14.199 1.00 91.19 93 ASP A N 1
ATOM 724 C CA . ASP A 1 93 ? 11.860 1.896 -14.128 1.00 91.19 93 ASP A CA 1
ATOM 725 C C . ASP A 1 93 ? 12.310 1.785 -12.665 1.00 91.19 93 ASP A C 1
ATOM 727 O O . ASP A 1 93 ? 11.715 2.388 -11.764 1.00 91.19 93 ASP A O 1
ATOM 731 N N . TYR A 1 94 ? 13.317 0.961 -12.399 1.00 90.75 94 TYR A N 1
ATOM 732 C CA . TYR A 1 94 ? 13.831 0.668 -11.070 1.00 90.75 94 TYR A CA 1
ATOM 733 C C . TYR A 1 94 ? 15.276 1.150 -10.931 1.00 90.75 94 TYR A C 1
ATOM 735 O O . TYR A 1 94 ? 16.187 0.710 -11.622 1.00 90.75 94 TYR A O 1
ATOM 743 N N . GLY A 1 95 ? 15.525 1.981 -9.921 1.00 88.19 95 GLY A N 1
ATOM 744 C CA . GLY A 1 95 ? 16.882 2.280 -9.473 1.00 88.19 95 GLY A CA 1
ATOM 745 C C . GLY A 1 95 ? 17.436 1.223 -8.508 1.00 88.19 95 GLY A C 1
ATOM 746 O O . GLY A 1 95 ? 16.777 0.242 -8.151 1.00 88.19 95 GLY A O 1
ATOM 747 N N . SER A 1 96 ? 18.638 1.481 -7.981 1.00 84.06 96 SER A N 1
ATOM 748 C CA . SER A 1 96 ? 19.286 0.620 -6.975 1.00 84.06 96 SER A CA 1
ATOM 749 C C . SER A 1 96 ? 18.481 0.468 -5.679 1.00 84.06 96 SER A C 1
ATOM 751 O O . SER A 1 96 ? 18.630 -0.522 -4.961 1.00 84.06 96 SER A O 1
ATOM 753 N N . ASP A 1 97 ? 17.650 1.466 -5.366 1.00 81.12 97 ASP A N 1
ATOM 754 C CA . ASP A 1 97 ? 16.998 1.627 -4.065 1.00 81.12 97 ASP A CA 1
ATOM 755 C C . ASP A 1 97 ? 15.469 1.426 -4.123 1.00 81.12 97 ASP A C 1
ATOM 757 O O . ASP A 1 97 ? 14.789 1.578 -3.102 1.00 81.12 97 ASP A O 1
ATOM 761 N N . GLY A 1 98 ? 14.910 1.066 -5.286 1.00 82.50 98 GLY A N 1
ATOM 762 C CA . GLY A 1 98 ? 13.477 0.816 -5.462 1.00 82.50 98 GLY A CA 1
ATOM 763 C C . GLY A 1 98 ? 12.899 1.358 -6.775 1.00 82.50 98 GLY A C 1
ATOM 764 O O . GLY A 1 98 ? 13.656 1.718 -7.670 1.00 82.50 98 GLY A O 1
ATOM 765 N N . PRO A 1 99 ? 11.558 1.392 -6.905 1.00 80.50 99 PRO A N 1
ATOM 766 C CA . PRO A 1 99 ? 10.891 1.911 -8.098 1.00 80.50 99 PRO A CA 1
ATOM 767 C C . PRO A 1 99 ? 11.097 3.429 -8.244 1.00 80.50 99 PRO A C 1
ATOM 769 O O . PRO A 1 99 ? 10.964 4.174 -7.267 1.00 80.50 99 PRO A O 1
ATOM 772 N N . GLY A 1 100 ? 11.365 3.874 -9.471 1.00 77.88 100 GLY A N 1
ATOM 773 C CA . GLY A 1 100 ? 11.742 5.237 -9.848 1.00 77.88 100 GLY A CA 1
ATOM 774 C C . GLY A 1 100 ? 13.239 5.540 -9.682 1.00 77.88 100 GLY A C 1
ATOM 775 O O . GLY A 1 100 ? 13.958 4.844 -8.964 1.00 77.88 100 GLY A O 1
ATOM 776 N N . ASN A 1 101 ? 13.697 6.641 -10.288 1.00 76.75 101 ASN A N 1
ATOM 777 C CA . ASN A 1 101 ? 15.100 7.086 -10.343 1.00 76.75 101 ASN A CA 1
ATOM 778 C C . ASN A 1 101 ? 16.072 6.070 -10.971 1.00 76.75 101 ASN A C 1
ATOM 780 O O . ASN A 1 101 ? 17.234 6.007 -10.551 1.00 76.75 101 ASN A O 1
ATOM 784 N N . GLY A 1 102 ? 15.608 5.257 -11.917 1.00 83.94 102 GLY A N 1
ATOM 785 C CA . GLY A 1 102 ? 16.501 4.422 -12.708 1.00 83.94 102 GLY A CA 1
ATOM 786 C C . GLY A 1 102 ? 17.163 5.218 -13.830 1.00 83.94 102 GLY A C 1
ATOM 787 O O . GLY A 1 102 ? 17.468 6.409 -13.680 1.00 83.94 102 GLY A O 1
ATOM 788 N N . ASP A 1 103 ? 17.456 4.551 -14.940 1.00 88.88 103 ASP A N 1
ATOM 789 C CA . ASP A 1 103 ? 18.187 5.140 -16.064 1.00 88.88 103 ASP A CA 1
ATOM 790 C C . ASP A 1 103 ? 17.273 5.689 -17.174 1.00 88.88 103 ASP A C 1
ATOM 792 O O . ASP A 1 103 ? 17.775 6.117 -18.220 1.00 88.88 103 ASP A O 1
ATOM 796 N N . MET A 1 104 ? 15.959 5.765 -16.914 1.00 90.12 104 MET A N 1
ATOM 797 C CA . MET A 1 104 ? 14.919 6.178 -17.863 1.00 90.12 104 MET A CA 1
ATOM 798 C C . MET A 1 104 ? 14.802 5.243 -19.079 1.00 90.12 104 MET A C 1
ATOM 800 O O . MET A 1 104 ? 14.303 5.659 -20.131 1.00 90.12 104 MET A O 1
ATOM 804 N N . GLN A 1 105 ? 15.279 4.002 -18.960 1.00 91.69 105 GLN A N 1
ATOM 805 C CA . GLN A 1 105 ? 15.136 2.943 -19.954 1.00 91.69 105 GLN A CA 1
ATOM 806 C C . GLN A 1 105 ? 14.568 1.701 -19.272 1.00 91.69 105 GLN A C 1
ATOM 808 O O . GLN A 1 105 ? 15.003 1.320 -18.197 1.00 91.69 105 GLN A O 1
ATOM 813 N N . ILE A 1 106 ? 13.596 1.048 -19.902 1.00 92.25 106 ILE A N 1
ATOM 814 C CA . ILE A 1 106 ? 13.013 -0.182 -19.361 1.00 92.25 106 ILE A CA 1
ATOM 815 C C . ILE A 1 106 ? 13.838 -1.373 -19.849 1.00 92.25 106 ILE A C 1
ATOM 817 O O . ILE A 1 106 ? 13.769 -1.757 -21.020 1.00 92.25 106 ILE A O 1
ATOM 821 N N . GLY A 1 107 ? 14.599 -1.991 -18.947 1.00 92.44 107 GLY A N 1
ATOM 822 C CA . GLY A 1 107 ? 15.397 -3.188 -19.208 1.00 92.44 107 GLY A CA 1
ATOM 823 C C . GLY A 1 107 ? 16.805 -2.897 -19.739 1.00 92.44 107 GLY A C 1
ATOM 824 O O . GLY A 1 107 ? 17.528 -2.040 -19.240 1.00 92.44 107 GLY A O 1
ATOM 825 N N . GLY A 1 108 ? 17.245 -3.659 -20.743 1.00 92.94 108 GLY A N 1
ATOM 826 C CA . GLY A 1 108 ? 18.555 -3.474 -21.379 1.00 92.94 108 GLY A CA 1
ATOM 827 C C . GLY A 1 108 ? 19.658 -4.391 -20.862 1.00 92.94 108 GLY A C 1
ATOM 828 O O . GLY A 1 108 ? 20.794 -4.328 -21.348 1.00 92.94 108 GLY A O 1
ATOM 829 N N . PHE A 1 109 ? 19.340 -5.326 -19.972 1.00 93.38 109 PHE A N 1
ATOM 830 C CA . PHE A 1 109 ? 20.245 -6.368 -19.502 1.00 93.38 109 PHE A CA 1
ATOM 831 C C . PHE A 1 109 ? 19.622 -7.763 -19.571 1.00 93.38 109 PHE A C 1
ATOM 833 O O . PHE A 1 109 ? 18.478 -7.998 -19.182 1.00 93.38 109 PHE A O 1
ATOM 840 N N . ASP A 1 110 ? 20.429 -8.703 -20.048 1.00 91.31 110 ASP A N 1
ATOM 841 C CA . ASP A 1 110 ? 20.119 -10.122 -20.105 1.00 91.31 110 ASP A CA 1
ATOM 842 C C . ASP A 1 110 ? 20.637 -10.822 -18.849 1.00 91.31 110 ASP A C 1
ATOM 844 O O . ASP A 1 110 ? 21.778 -10.596 -18.426 1.00 91.31 110 ASP A O 1
ATOM 848 N N . TRP A 1 111 ? 19.824 -11.727 -18.301 1.00 90.19 111 TRP A N 1
ATOM 849 C CA . TRP A 1 111 ? 20.230 -12.634 -17.230 1.00 90.19 111 TRP A CA 1
ATOM 850 C C . TRP A 1 111 ? 20.581 -14.018 -17.780 1.00 90.19 111 TRP A C 1
ATOM 852 O O . TRP A 1 111 ? 19.833 -14.605 -18.565 1.00 90.19 111 TRP A O 1
ATOM 862 N N . THR A 1 112 ? 21.719 -14.555 -17.342 1.00 86.56 112 THR A N 1
ATOM 863 C CA . THR A 1 112 ? 22.131 -15.938 -17.594 1.00 86.56 112 THR A CA 1
ATOM 864 C C . THR A 1 112 ? 22.475 -16.635 -16.281 1.00 86.56 112 THR A C 1
ATOM 866 O O . THR A 1 112 ? 23.523 -16.366 -15.699 1.00 86.56 112 THR A O 1
ATOM 869 N N . ASP A 1 113 ? 21.619 -17.578 -15.887 1.00 85.50 113 ASP A N 1
ATOM 870 C CA . ASP A 1 113 ? 21.808 -18.474 -14.739 1.00 85.50 113 ASP A CA 1
ATOM 871 C C . ASP A 1 113 ? 23.036 -19.376 -14.961 1.00 85.50 113 ASP A C 1
ATOM 873 O O . ASP A 1 113 ? 22.995 -20.356 -15.719 1.00 85.50 113 ASP A O 1
ATOM 877 N N . SER A 1 114 ? 24.165 -18.986 -14.375 1.00 84.56 114 SER A N 1
ATOM 878 C CA . SER A 1 114 ? 25.466 -19.612 -14.612 1.00 84.56 114 SER A CA 1
ATOM 879 C C . SER A 1 114 ? 25.727 -20.776 -13.661 1.00 84.56 114 SER A C 1
ATOM 881 O O . SER A 1 114 ? 26.468 -21.702 -14.017 1.00 84.56 114 SER A O 1
ATOM 883 N N . ASP A 1 115 ? 25.127 -20.754 -12.473 1.00 83.50 115 ASP A N 1
ATOM 884 C CA . ASP A 1 115 ? 25.296 -21.776 -11.442 1.00 83.50 115 ASP A CA 1
ATOM 885 C C . ASP A 1 115 ? 24.098 -22.747 -11.328 1.00 83.50 115 ASP A C 1
ATOM 887 O O . ASP A 1 115 ? 24.227 -23.830 -10.740 1.00 83.50 115 ASP A O 1
ATOM 891 N N . GLY A 1 116 ? 22.985 -22.436 -11.997 1.00 84.06 116 GLY A N 1
ATOM 892 C CA . GLY A 1 116 ? 21.783 -23.257 -12.083 1.00 84.06 116 GLY A CA 1
ATOM 893 C C . GLY A 1 116 ? 20.887 -23.161 -10.850 1.00 84.06 116 GLY A C 1
ATOM 894 O O . GLY A 1 116 ? 20.093 -24.084 -10.614 1.00 84.06 116 GLY A O 1
ATOM 895 N N . ASP A 1 117 ? 21.047 -22.132 -10.019 1.00 86.75 117 ASP A N 1
ATOM 896 C CA . ASP A 1 117 ? 20.294 -21.964 -8.780 1.00 86.75 117 ASP A CA 1
ATOM 897 C C . ASP A 1 117 ? 18.964 -21.204 -8.970 1.00 86.75 117 ASP A C 1
ATOM 899 O O . ASP A 1 117 ? 18.107 -21.205 -8.070 1.00 86.75 117 ASP A O 1
ATOM 903 N N . GLY A 1 118 ? 18.765 -20.632 -10.164 1.00 81.19 118 GLY A N 1
ATOM 904 C CA . GLY A 1 118 ? 17.565 -19.913 -10.569 1.00 81.19 118 GLY A CA 1
ATOM 905 C C . GLY A 1 118 ? 17.376 -18.559 -9.883 1.00 81.19 118 GLY A C 1
ATOM 906 O O . GLY A 1 118 ? 16.243 -18.067 -9.836 1.00 81.19 118 GLY A O 1
ATOM 907 N N . LYS A 1 119 ? 18.433 -17.972 -9.318 1.00 83.19 119 LYS A N 1
ATOM 908 C CA . LYS A 1 119 ? 18.460 -16.613 -8.775 1.00 83.19 119 LYS A CA 1
ATOM 909 C C . LYS A 1 119 ? 19.417 -15.749 -9.582 1.00 83.19 119 LYS A C 1
ATOM 911 O O . LYS A 1 119 ? 20.258 -16.236 -10.314 1.00 83.19 119 LYS A O 1
ATOM 916 N N . ILE A 1 120 ? 19.228 -14.440 -9.460 1.00 82.00 120 ILE A N 1
ATOM 917 C CA . ILE A 1 120 ? 20.132 -13.465 -10.057 1.00 82.00 120 ILE A CA 1
ATOM 918 C C . ILE A 1 120 ? 21.192 -13.123 -9.023 1.00 82.00 120 ILE A C 1
ATOM 920 O O . ILE A 1 120 ? 20.885 -12.453 -8.031 1.00 82.00 120 ILE A O 1
ATOM 924 N N . ASP A 1 121 ? 22.429 -13.529 -9.287 1.00 79.38 121 ASP A N 1
ATOM 925 C CA . ASP A 1 121 ? 23.569 -13.193 -8.447 1.00 79.38 121 ASP A CA 1
ATOM 926 C C . ASP A 1 121 ? 24.480 -12.168 -9.136 1.00 79.38 121 ASP A C 1
ATOM 928 O O . ASP A 1 121 ? 25.309 -12.463 -10.001 1.00 79.38 121 ASP A O 1
ATOM 932 N N . LEU A 1 122 ? 24.370 -10.906 -8.699 1.00 78.50 122 LEU A N 1
ATOM 933 C CA . LEU A 1 122 ? 25.208 -9.808 -9.205 1.00 78.50 122 LEU A CA 1
ATOM 934 C C . LEU A 1 122 ? 26.710 -10.032 -8.947 1.00 78.50 122 LEU A C 1
ATOM 936 O O . LEU A 1 122 ? 27.544 -9.453 -9.641 1.00 78.50 122 LEU A O 1
ATOM 940 N N . SER A 1 123 ? 27.080 -10.856 -7.958 1.00 76.56 123 SER A N 1
ATOM 941 C CA . SER A 1 123 ? 28.481 -11.203 -7.679 1.00 76.56 123 SER A CA 1
ATOM 942 C C . SER A 1 123 ? 29.106 -12.118 -8.729 1.00 76.56 123 SER A C 1
ATOM 944 O O . SER A 1 123 ? 30.335 -12.158 -8.839 1.00 76.56 123 SER A O 1
ATOM 946 N N . ASP A 1 124 ? 28.274 -12.818 -9.496 1.00 76.88 124 ASP A N 1
ATOM 947 C CA . ASP A 1 124 ? 28.684 -13.911 -10.374 1.00 76.88 124 ASP A CA 1
ATOM 948 C C . ASP A 1 124 ? 28.682 -13.471 -11.851 1.00 76.88 124 ASP A C 1
ATOM 950 O O . ASP A 1 124 ? 28.935 -14.266 -12.755 1.00 76.88 124 ASP A O 1
ATOM 954 N N . ASN A 1 125 ? 28.507 -12.160 -12.093 1.00 80.50 125 ASN A N 1
ATOM 955 C CA . ASN A 1 125 ? 28.426 -11.529 -13.416 1.00 80.50 125 ASN A CA 1
ATOM 956 C C . ASN A 1 125 ? 27.347 -12.155 -14.320 1.00 80.50 125 ASN A C 1
ATOM 958 O O . ASN A 1 125 ? 27.522 -12.246 -15.535 1.00 80.50 125 ASN A O 1
ATOM 962 N N . GLU A 1 126 ? 26.223 -12.562 -13.733 1.00 85.44 126 GLU A N 1
ATOM 963 C CA . GLU A 1 126 ? 25.108 -13.182 -14.458 1.00 85.44 126 GLU A CA 1
ATOM 964 C C . GLU A 1 126 ? 24.240 -12.190 -15.237 1.00 85.44 126 GLU A C 1
ATOM 966 O O . GLU A 1 126 ? 23.408 -12.595 -16.046 1.00 85.44 126 GLU A O 1
ATOM 971 N N . ILE A 1 127 ? 24.435 -10.893 -14.994 1.00 89.12 127 ILE A N 1
ATOM 972 C CA . ILE A 1 127 ? 23.753 -9.794 -15.671 1.00 89.12 127 ILE A CA 1
ATOM 973 C C . ILE A 1 127 ? 24.712 -9.172 -16.684 1.00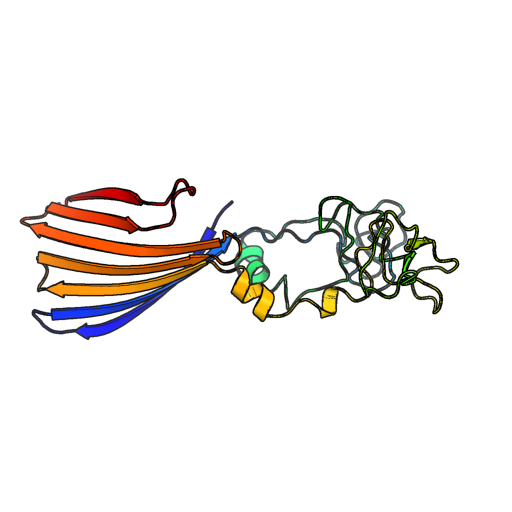 89.12 127 ILE A C 1
ATOM 975 O O . ILE A 1 127 ? 25.815 -8.735 -16.343 1.00 89.12 127 ILE A O 1
ATOM 979 N N . SER A 1 128 ? 24.298 -9.132 -17.949 1.00 89.75 128 SER A N 1
ATOM 980 C CA . SER A 1 128 ? 25.104 -8.597 -19.047 1.00 89.75 128 SER A CA 1
ATOM 981 C C . SER A 1 128 ? 24.305 -7.619 -19.894 1.00 89.75 128 SER A C 1
ATOM 983 O O . SER A 1 128 ? 23.114 -7.807 -20.114 1.00 89.75 128 SER A O 1
ATOM 985 N N . LYS A 1 129 ? 24.956 -6.549 -20.359 1.00 90.38 129 LYS A N 1
ATOM 986 C CA . LYS A 1 129 ? 24.284 -5.528 -21.163 1.00 90.38 129 LYS A CA 1
ATOM 987 C C . LYS A 1 129 ? 23.871 -6.100 -22.520 1.00 90.38 129 LYS A C 1
ATOM 989 O O . LYS A 1 129 ? 24.709 -6.646 -23.242 1.00 90.38 129 LYS A O 1
ATOM 994 N N . SER A 1 130 ? 22.608 -5.889 -22.864 1.00 90.19 130 SER A N 1
ATOM 995 C CA . SER A 1 130 ? 22.003 -6.290 -24.132 1.00 90.19 130 SER A CA 1
ATOM 996 C C . SER A 1 130 ? 22.619 -5.516 -25.298 1.00 90.19 130 SER A C 1
ATOM 998 O O . SER A 1 130 ? 23.073 -4.379 -25.147 1.00 90.19 130 SER A O 1
ATOM 1000 N N . ALA A 1 131 ? 22.647 -6.129 -26.481 1.00 86.00 131 ALA A N 1
ATOM 1001 C CA . ALA A 1 131 ? 23.218 -5.509 -27.680 1.00 86.00 131 ALA A CA 1
ATOM 1002 C C . ALA A 1 131 ? 22.193 -4.739 -28.538 1.00 86.00 131 ALA A C 1
ATOM 1004 O O . ALA A 1 131 ? 22.615 -3.997 -29.426 1.00 86.00 131 ALA A O 1
ATOM 1005 N N . GLY A 1 132 ? 20.892 -4.959 -28.315 1.00 86.56 132 GLY A N 1
ATOM 1006 C CA . GLY A 1 132 ? 19.799 -4.331 -29.070 1.00 86.56 132 GLY A CA 1
ATOM 1007 C C . GLY A 1 132 ? 19.385 -2.959 -28.538 1.00 86.56 132 GLY A C 1
ATOM 1008 O O . GLY A 1 132 ? 20.058 -2.394 -27.677 1.00 86.56 132 GLY A O 1
ATOM 1009 N N . GLU A 1 133 ? 18.267 -2.456 -29.051 1.00 89.81 133 GLU A N 1
ATOM 1010 C CA . GLU A 1 133 ? 17.525 -1.297 -28.535 1.00 89.81 133 GLU A CA 1
ATOM 1011 C C . GLU A 1 133 ? 16.192 -1.758 -27.905 1.00 89.81 133 GLU A C 1
ATOM 1013 O O . GLU A 1 133 ? 15.768 -2.893 -28.157 1.00 89.81 133 GLU A O 1
ATOM 1018 N N . PRO A 1 134 ? 15.522 -0.931 -27.076 1.00 89.44 134 PRO A N 1
ATOM 1019 C CA . PRO A 1 134 ? 14.226 -1.288 -26.511 1.00 89.44 134 PRO A CA 1
ATOM 1020 C C . PRO A 1 134 ? 13.225 -1.753 -27.576 1.00 89.44 134 PRO A C 1
ATOM 1022 O O . PRO A 1 134 ? 13.063 -1.130 -28.625 1.00 89.44 134 PRO A O 1
ATOM 1025 N N . GLY A 1 135 ? 12.575 -2.889 -27.311 1.00 83.75 135 GLY A N 1
ATOM 1026 C CA . GLY A 1 135 ? 11.625 -3.527 -28.229 1.00 83.75 135 GLY A CA 1
ATOM 1027 C C . GLY A 1 135 ? 12.230 -4.529 -29.223 1.00 83.75 135 GLY A C 1
ATOM 1028 O O . GLY A 1 135 ? 11.469 -5.228 -29.898 1.00 83.75 135 GLY A O 1
ATOM 1029 N N . ASP A 1 136 ? 13.559 -4.655 -29.304 1.00 89.12 136 ASP A N 1
ATOM 1030 C CA . ASP A 1 136 ? 14.210 -5.712 -30.085 1.00 89.12 136 ASP A CA 1
ATOM 1031 C C . ASP A 1 136 ? 14.092 -7.090 -29.408 1.00 89.12 136 ASP A C 1
ATOM 1033 O O . ASP A 1 136 ? 14.123 -7.209 -28.187 1.00 89.12 136 ASP A O 1
ATOM 1037 N N . ASP A 1 137 ? 14.096 -8.171 -30.201 1.00 86.62 137 ASP A N 1
ATOM 1038 C CA . ASP A 1 137 ? 14.120 -9.560 -29.691 1.00 86.62 137 ASP A CA 1
ATOM 1039 C C . ASP A 1 137 ? 15.362 -9.872 -28.825 1.00 86.62 137 ASP A C 1
ATOM 1041 O O . ASP A 1 137 ? 15.393 -10.869 -28.105 1.00 86.62 137 ASP A O 1
ATOM 1045 N N . THR A 1 138 ? 16.418 -9.062 -28.951 1.00 88.44 138 THR A N 1
ATOM 1046 C CA . THR A 1 138 ? 17.672 -9.174 -28.188 1.00 88.44 138 THR A CA 1
ATOM 1047 C C . THR A 1 138 ? 17.766 -8.156 -27.053 1.00 88.44 138 THR A C 1
ATOM 1049 O O . THR A 1 138 ? 18.866 -7.915 -26.559 1.00 88.44 138 THR A O 1
ATOM 1052 N N . TRP A 1 139 ? 16.668 -7.475 -26.726 1.00 92.81 139 TRP A N 1
ATOM 1053 C CA . TRP A 1 139 ? 16.599 -6.564 -25.594 1.00 92.81 139 TRP A CA 1
ATOM 1054 C C . TRP A 1 139 ? 16.271 -7.351 -24.330 1.00 92.81 139 TRP A C 1
ATOM 1056 O O . TRP A 1 139 ? 15.257 -8.045 -24.268 1.00 92.81 139 TRP A O 1
ATOM 1066 N N . GLY A 1 140 ? 17.151 -7.265 -23.342 1.00 92.38 140 GLY A N 1
ATOM 1067 C CA . GLY A 1 140 ? 16.990 -7.974 -22.087 1.00 92.38 140 GLY A CA 1
ATOM 1068 C C . GLY A 1 140 ? 15.940 -7.337 -21.182 1.00 92.38 140 GLY A C 1
ATOM 1069 O O . GLY A 1 140 ? 15.787 -6.116 -21.128 1.00 92.38 140 GLY A O 1
ATOM 1070 N N . ASP A 1 141 ? 15.236 -8.188 -20.439 1.00 92.50 141 ASP A N 1
ATOM 1071 C CA . ASP A 1 141 ? 14.110 -7.794 -19.588 1.00 92.50 141 ASP A CA 1
ATOM 1072 C C . ASP A 1 141 ? 14.519 -7.058 -18.294 1.00 92.50 141 ASP A C 1
ATOM 1074 O O . ASP A 1 141 ? 13.655 -6.535 -17.581 1.00 92.50 141 ASP A O 1
ATOM 1078 N N . TYR A 1 142 ? 15.807 -7.077 -17.942 1.00 92.50 142 TYR A N 1
ATOM 1079 C CA . TYR A 1 142 ? 16.324 -6.647 -16.640 1.00 92.50 142 TYR A CA 1
ATOM 1080 C C . TYR A 1 142 ? 17.139 -5.360 -16.746 1.00 92.50 142 TYR A C 1
ATOM 1082 O O . TYR A 1 142 ? 17.665 -5.049 -17.809 1.00 92.50 142 TYR A O 1
ATOM 1090 N N . ASN A 1 143 ? 17.303 -4.650 -15.632 1.00 91.06 143 ASN A N 1
ATOM 1091 C CA . ASN A 1 143 ? 18.231 -3.525 -15.520 1.00 91.06 143 ASN A CA 1
ATOM 1092 C C . ASN A 1 143 ? 19.620 -3.946 -15.010 1.00 91.06 143 ASN A C 1
ATOM 1094 O O . ASN A 1 143 ? 19.891 -5.122 -14.743 1.00 91.06 143 ASN A O 1
ATOM 1098 N N . GLU A 1 144 ? 20.509 -2.966 -14.814 1.00 89.38 144 GLU A N 1
ATOM 1099 C CA . GLU A 1 144 ? 21.879 -3.193 -14.330 1.00 89.38 144 GLU A CA 1
ATOM 1100 C C . GLU A 1 144 ? 21.952 -3.806 -12.917 1.00 89.38 144 GLU A C 1
ATOM 1102 O O . GLU A 1 144 ? 22.969 -4.395 -12.544 1.00 89.38 144 GLU A O 1
ATOM 1107 N N . TYR A 1 145 ? 20.869 -3.701 -12.141 1.00 89.12 145 TYR A N 1
ATOM 1108 C CA . TYR A 1 145 ? 20.733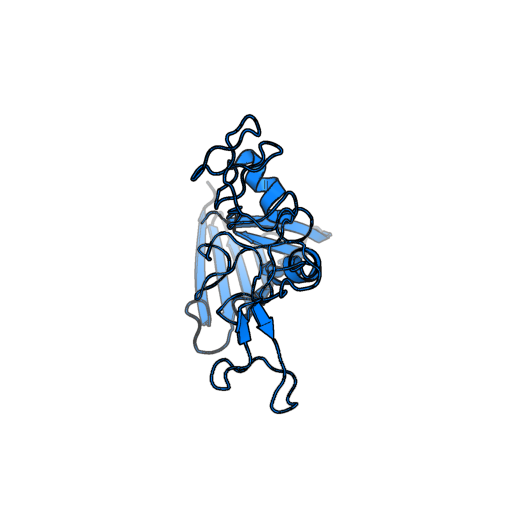 -4.253 -10.791 1.00 89.12 145 TYR A CA 1
ATOM 1109 C C . TYR A 1 145 ? 20.087 -5.644 -10.776 1.00 89.12 145 TYR A C 1
ATOM 1111 O O . TYR A 1 145 ? 19.871 -6.205 -9.700 1.00 89.12 145 TYR A O 1
ATOM 1119 N N . GLY A 1 146 ? 19.776 -6.218 -11.943 1.00 87.56 146 GLY A N 1
ATOM 1120 C CA . GLY A 1 146 ? 19.115 -7.517 -12.037 1.00 87.56 146 GLY A CA 1
ATOM 1121 C C . GLY A 1 146 ? 17.640 -7.486 -11.630 1.00 87.56 146 GLY A C 1
ATOM 1122 O O . GLY A 1 146 ? 17.063 -8.524 -11.307 1.00 87.56 146 GLY A O 1
ATOM 1123 N N . ILE A 1 147 ? 17.016 -6.309 -11.617 1.00 89.31 147 ILE A N 1
ATOM 1124 C CA . ILE A 1 147 ? 15.581 -6.151 -11.380 1.00 89.31 147 ILE A CA 1
ATOM 1125 C C . ILE A 1 147 ? 14.876 -6.229 -12.731 1.00 89.31 147 ILE A C 1
ATOM 1127 O O . ILE A 1 147 ? 15.325 -5.631 -13.704 1.00 89.31 147 ILE A O 1
ATOM 1131 N N . LYS A 1 148 ? 13.785 -6.998 -12.805 1.00 91.19 148 LYS A N 1
ATOM 1132 C CA . LYS A 1 148 ? 12.995 -7.122 -14.031 1.00 91.19 148 LYS A CA 1
ATOM 1133 C C . LYS A 1 148 ? 12.123 -5.885 -14.235 1.00 91.19 148 LYS A C 1
ATOM 1135 O O . LYS A 1 148 ? 11.311 -5.551 -13.370 1.00 91.19 148 LYS A O 1
ATOM 1140 N N . GLU A 1 149 ? 12.237 -5.268 -15.402 1.00 91.88 149 GLU A N 1
ATOM 1141 C CA . GLU A 1 149 ? 11.493 -4.058 -15.754 1.00 91.88 149 GLU A CA 1
ATOM 1142 C C . GLU A 1 149 ? 10.512 -4.309 -16.893 1.00 91.88 149 GLU A C 1
ATOM 1144 O O . GLU A 1 149 ? 9.330 -3.983 -16.765 1.00 91.88 149 GLU A O 1
ATOM 1149 N N . VAL A 1 150 ? 10.953 -5.005 -17.945 1.00 91.25 150 VAL A N 1
ATOM 1150 C CA . VAL A 1 150 ? 10.108 -5.303 -19.108 1.00 91.25 150 VAL A CA 1
ATOM 1151 C C . VAL A 1 150 ? 8.935 -6.196 -18.699 1.00 91.25 150 VAL A C 1
ATOM 1153 O O . VAL A 1 150 ? 9.089 -7.330 -18.231 1.00 91.25 150 VAL A O 1
ATOM 1156 N N . GLY A 1 151 ? 7.722 -5.686 -18.893 1.00 88.44 151 GLY A N 1
ATOM 1157 C CA . GLY A 1 151 ? 6.472 -6.352 -18.557 1.00 88.44 151 GLY A CA 1
ATOM 1158 C C . GLY A 1 151 ? 6.164 -6.445 -17.061 1.00 88.44 151 GLY A C 1
ATOM 1159 O O . GLY A 1 151 ? 5.258 -7.207 -16.701 1.00 88.44 151 GLY A O 1
ATOM 1160 N N . ASN A 1 152 ? 6.871 -5.713 -16.189 1.00 87.88 152 ASN A N 1
ATOM 1161 C CA . ASN A 1 152 ? 6.622 -5.736 -14.742 1.00 87.88 152 ASN A CA 1
ATOM 1162 C C . ASN A 1 152 ? 5.234 -5.189 -14.361 1.00 87.88 152 ASN A C 1
ATOM 1164 O O . ASN A 1 152 ? 4.693 -5.532 -13.306 1.00 87.88 152 ASN A O 1
ATOM 1168 N N . SER A 1 153 ? 4.603 -4.412 -15.246 1.00 86.50 153 SER A N 1
ATOM 1169 C CA . SER A 1 153 ? 3.210 -3.977 -15.118 1.00 86.50 153 SER A CA 1
ATOM 1170 C C . SER A 1 153 ? 2.251 -5.160 -14.933 1.00 86.50 153 SER A C 1
ATOM 1172 O O . SER A 1 153 ? 1.305 -5.087 -14.148 1.00 86.50 153 SER A O 1
ATOM 1174 N N . LYS A 1 154 ? 2.526 -6.297 -15.588 1.00 84.94 154 LYS A N 1
ATOM 1175 C CA . LYS A 1 154 ? 1.687 -7.510 -15.548 1.00 84.94 154 LYS A CA 1
ATOM 1176 C C . LYS A 1 154 ? 1.784 -8.272 -14.232 1.00 84.94 154 LYS A C 1
ATOM 1178 O O . LYS A 1 154 ? 0.909 -9.086 -13.937 1.00 84.94 154 LYS A O 1
ATOM 1183 N N . GLU A 1 155 ? 2.845 -8.052 -13.462 1.00 83.94 155 GLU A N 1
ATOM 1184 C CA . GLU A 1 155 ? 3.036 -8.706 -12.166 1.00 83.94 155 GLU A CA 1
ATOM 1185 C C . GLU A 1 155 ? 2.183 -8.064 -11.071 1.00 83.94 155 GLU A C 1
ATOM 1187 O O . GLU A 1 155 ? 1.954 -8.671 -10.021 1.00 83.94 155 GLU A O 1
ATOM 1192 N N . ARG A 1 156 ? 1.671 -6.853 -11.312 1.00 83.44 156 ARG A N 1
ATOM 1193 C CA . ARG A 1 156 ? 0.850 -6.154 -10.336 1.00 83.44 156 ARG A CA 1
ATOM 1194 C C . ARG A 1 156 ? -0.575 -6.689 -10.355 1.00 83.44 156 ARG A C 1
ATOM 1196 O O . ARG A 1 156 ? -1.250 -6.732 -11.382 1.00 83.44 156 ARG A O 1
ATOM 1203 N N . THR A 1 157 ? -1.052 -7.109 -9.188 1.00 86.00 157 THR A N 1
ATOM 1204 C CA . THR A 1 157 ? -2.387 -7.691 -9.038 1.00 86.00 157 THR A CA 1
ATOM 1205 C C . THR A 1 157 ? -3.172 -7.019 -7.924 1.00 86.00 157 THR A C 1
ATOM 1207 O O . THR A 1 157 ? -2.613 -6.460 -6.980 1.00 86.00 157 THR A O 1
ATOM 1210 N N . ILE A 1 158 ? -4.496 -7.178 -7.963 1.00 85.12 158 ILE A N 1
ATOM 1211 C CA . ILE A 1 158 ? -5.374 -6.742 -6.870 1.00 85.12 158 ILE A CA 1
ATOM 1212 C C . ILE A 1 158 ? -5.002 -7.391 -5.525 1.00 85.12 158 ILE A C 1
ATOM 1214 O O . ILE A 1 158 ? -5.277 -6.831 -4.470 1.00 85.12 158 ILE A O 1
ATOM 1218 N N . SER A 1 159 ? -4.354 -8.563 -5.539 1.00 86.94 159 SER A N 1
ATOM 1219 C CA . SER A 1 159 ? -3.878 -9.202 -4.311 1.00 86.94 159 SER A CA 1
ATOM 1220 C C . SER A 1 159 ? -2.730 -8.420 -3.680 1.00 86.94 159 SER A C 1
ATOM 1222 O O . SER A 1 159 ? -2.701 -8.296 -2.460 1.00 86.94 159 SER A O 1
ATOM 1224 N N . ASN A 1 160 ? -1.809 -7.882 -4.487 1.00 83.50 160 ASN A N 1
ATOM 1225 C CA . ASN A 1 160 ? -0.729 -7.031 -3.985 1.00 83.50 160 ASN A CA 1
ATOM 1226 C C . ASN A 1 160 ? -1.295 -5.760 -3.355 1.00 83.50 160 ASN A C 1
ATOM 1228 O O . ASN A 1 160 ? -0.816 -5.329 -2.315 1.00 83.50 160 ASN A O 1
ATOM 1232 N N . GLU A 1 161 ? -2.336 -5.198 -3.964 1.00 83.12 161 GLU A N 1
ATOM 1233 C CA . GLU A 1 161 ? -3.032 -4.025 -3.448 1.00 83.12 161 GLU A CA 1
ATOM 1234 C C . GLU A 1 161 ? -3.715 -4.312 -2.102 1.00 83.12 161 GLU A C 1
ATOM 1236 O O . GLU A 1 161 ? -3.494 -3.593 -1.131 1.00 83.12 161 GLU A O 1
ATOM 1241 N N . LEU A 1 162 ? -4.477 -5.407 -1.998 1.00 85.75 162 LEU A N 1
ATOM 1242 C CA . LEU A 1 162 ? -5.100 -5.818 -0.734 1.00 85.75 162 LEU A CA 1
ATOM 1243 C C . LEU A 1 162 ? -4.062 -6.078 0.364 1.00 85.75 162 LEU A C 1
ATOM 1245 O O . LEU A 1 162 ? -4.287 -5.720 1.511 1.00 85.75 162 LEU A O 1
ATOM 1249 N N . ASP A 1 163 ? -2.912 -6.644 0.009 1.00 86.94 163 ASP A N 1
ATOM 1250 C CA . ASP A 1 163 ? -1.799 -6.872 0.930 1.00 86.94 163 ASP A CA 1
ATOM 1251 C C . ASP A 1 163 ? -1.159 -5.574 1.459 1.00 86.94 163 ASP A C 1
ATOM 1253 O O . ASP A 1 163 ? -0.513 -5.598 2.508 1.00 86.94 163 ASP A O 1
ATOM 1257 N N . ARG A 1 164 ? -1.311 -4.451 0.745 1.00 84.50 164 ARG A N 1
ATOM 1258 C CA . ARG A 1 164 ? -0.829 -3.122 1.162 1.00 84.50 164 ARG A CA 1
ATOM 1259 C C . ARG A 1 164 ? -1.810 -2.400 2.085 1.00 84.50 164 ARG A C 1
ATOM 1261 O O . ARG A 1 164 ? -1.417 -1.430 2.734 1.00 84.50 164 ARG A O 1
ATOM 1268 N N . LEU A 1 165 ? -3.069 -2.837 2.136 1.00 89.38 165 LEU A N 1
ATOM 1269 C CA . LEU A 1 165 ? -4.075 -2.252 3.014 1.00 89.38 165 LEU A CA 1
ATOM 1270 C C . LEU A 1 165 ? -3.828 -2.664 4.466 1.00 89.38 165 LEU A C 1
ATOM 1272 O O . LEU A 1 165 ? -3.500 -3.810 4.777 1.00 89.38 165 LEU A O 1
ATOM 1276 N N . VAL A 1 166 ? -4.053 -1.723 5.376 1.00 91.56 166 VAL A N 1
ATOM 1277 C CA . VAL A 1 166 ? -4.156 -2.032 6.800 1.00 91.56 166 VAL A CA 1
ATOM 1278 C C . VAL A 1 166 ? -5.590 -2.447 7.071 1.00 91.56 166 VAL A C 1
ATOM 1280 O O . VAL A 1 166 ? -6.515 -1.707 6.755 1.00 91.56 166 VAL A O 1
ATOM 1283 N N . HIS A 1 167 ? -5.782 -3.614 7.669 1.00 93.31 167 HIS A N 1
ATOM 1284 C CA . HIS A 1 167 ? -7.089 -4.165 7.985 1.00 93.31 167 HIS A CA 1
ATOM 1285 C C . HIS A 1 167 ? -7.370 -4.081 9.481 1.00 93.31 167 HIS A C 1
ATOM 1287 O O . HIS A 1 167 ? -6.618 -4.599 10.307 1.00 93.31 167 HIS A O 1
ATOM 1293 N N . ASN A 1 168 ? -8.519 -3.517 9.823 1.00 94.12 168 ASN A N 1
ATOM 1294 C CA . ASN A 1 168 ? -9.028 -3.440 11.179 1.00 94.12 168 ASN A CA 1
ATOM 1295 C C . ASN A 1 168 ? -10.360 -4.179 11.241 1.00 94.12 168 ASN A C 1
ATOM 1297 O O . ASN A 1 168 ? -11.292 -3.886 10.496 1.00 94.12 168 ASN A O 1
ATOM 1301 N N . ILE A 1 169 ? -10.471 -5.150 12.140 1.00 96.06 169 ILE A N 1
ATOM 1302 C CA . ILE A 1 169 ? -11.734 -5.840 12.411 1.00 96.06 169 ILE A CA 1
ATOM 1303 C C . ILE A 1 169 ? -12.037 -5.772 13.898 1.00 96.06 169 ILE A C 1
ATOM 1305 O O . ILE A 1 169 ? -11.152 -5.959 14.728 1.00 96.06 169 ILE A O 1
ATOM 1309 N N . GLY A 1 170 ? -13.288 -5.510 14.256 1.00 96.75 170 GLY A N 1
ATOM 1310 C CA . GLY A 1 170 ? -13.694 -5.322 15.638 1.00 96.75 170 GLY A CA 1
ATOM 1311 C C . GLY A 1 170 ? -15.120 -5.760 15.927 1.00 96.75 170 GLY A C 1
ATOM 1312 O O . GLY A 1 170 ? -15.998 -5.744 15.070 1.00 96.75 170 GLY A O 1
ATOM 1313 N N . LEU A 1 171 ? -15.354 -6.134 17.176 1.00 97.38 171 LEU A N 1
ATOM 1314 C CA . LEU A 1 171 ? -16.668 -6.331 17.758 1.00 97.38 171 LEU A CA 1
ATOM 1315 C C . LEU A 1 171 ? -16.867 -5.289 18.853 1.00 97.38 171 LEU A C 1
ATOM 1317 O O . LEU A 1 171 ? -16.028 -5.123 19.739 1.00 97.38 171 LEU A O 1
ATOM 1321 N N . GLU A 1 172 ? -18.003 -4.606 18.809 1.00 97.12 172 GLU A N 1
ATOM 1322 C CA . GLU A 1 172 ? -18.424 -3.673 19.844 1.00 97.12 172 GLU A CA 1
ATOM 1323 C C . GLU A 1 172 ? -19.715 -4.177 20.481 1.00 97.12 172 GLU A C 1
ATOM 1325 O O . GLU A 1 172 ? -20.712 -4.400 19.799 1.00 97.12 172 GLU A O 1
ATOM 1330 N N . TYR A 1 173 ? -19.700 -4.335 21.798 1.00 96.69 173 TYR A N 1
ATOM 1331 C CA . TYR A 1 173 ? -20.860 -4.700 22.591 1.00 96.69 173 TYR A CA 1
ATOM 1332 C C . TYR A 1 173 ? -21.187 -3.594 23.588 1.00 96.69 173 TYR A C 1
ATOM 1334 O O . TYR A 1 173 ? -20.332 -3.208 24.380 1.00 96.69 173 TYR A O 1
ATOM 1342 N N . TRP A 1 174 ? -22.434 -3.140 23.595 1.00 96.81 174 TRP A N 1
ATOM 1343 C CA . TRP A 1 174 ? -22.980 -2.221 24.584 1.00 96.81 174 TRP A CA 1
ATOM 1344 C C . TRP A 1 174 ? -24.053 -2.898 25.426 1.00 96.81 174 TRP A C 1
ATOM 1346 O O . TRP A 1 174 ? -24.959 -3.548 24.895 1.00 96.81 174 TRP A O 1
ATOM 1356 N N . TYR A 1 175 ? -23.969 -2.676 26.735 1.00 94.50 175 TYR A N 1
ATOM 1357 C CA . TYR A 1 175 ? -25.025 -2.970 27.690 1.00 94.50 175 TYR A CA 1
ATOM 1358 C C . TYR A 1 175 ? -25.701 -1.667 28.132 1.00 94.50 175 TYR A C 1
ATOM 1360 O O . TYR A 1 175 ? -25.117 -0.845 28.850 1.00 94.50 175 TYR A O 1
ATOM 1368 N N . GLY A 1 176 ? -26.935 -1.479 27.666 1.00 91.44 176 GLY A N 1
ATOM 1369 C CA . GLY A 1 176 ? -27.649 -0.209 27.691 1.00 91.44 176 GLY A CA 1
ATOM 1370 C C . GLY A 1 176 ? -26.811 0.890 27.042 1.00 91.44 176 GLY A C 1
ATOM 1371 O O . GLY A 1 176 ? -26.134 0.666 26.041 1.00 91.44 176 GLY A O 1
ATOM 1372 N N . GLU A 1 177 ? -26.805 2.062 27.667 1.00 87.62 177 GLU A N 1
ATOM 1373 C CA . GLU A 1 177 ? -25.984 3.205 27.245 1.0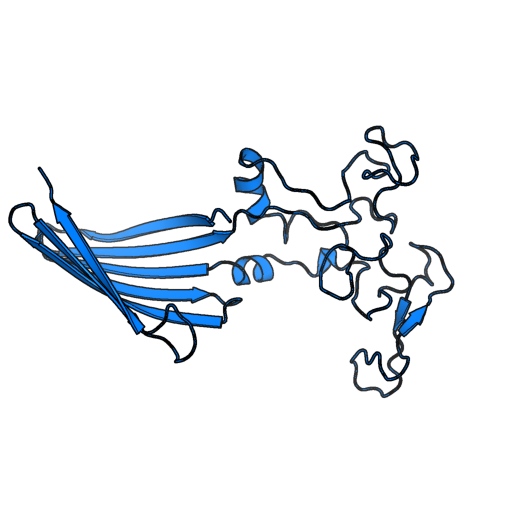0 87.62 177 GLU A CA 1
ATOM 1374 C C . GLU A 1 177 ? -24.762 3.415 28.153 1.00 87.62 177 GLU A C 1
ATOM 1376 O O . GLU A 1 177 ? -23.994 4.354 27.967 1.00 87.62 177 GLU A O 1
ATOM 1381 N N . TYR A 1 178 ? -24.568 2.542 29.148 1.00 90.50 178 TYR A N 1
ATOM 1382 C CA . TYR A 1 178 ? -23.633 2.775 30.252 1.00 90.50 178 TYR A CA 1
ATOM 1383 C C . TYR A 1 178 ? -22.302 2.056 30.098 1.00 90.50 178 TYR A C 1
ATOM 1385 O O . TYR A 1 178 ? -21.290 2.557 30.576 1.00 90.50 178 TYR A O 1
ATOM 1393 N N . PHE A 1 179 ? -22.283 0.869 29.494 1.00 94.56 179 PHE A N 1
ATOM 1394 C CA . PHE A 1 179 ? -21.093 0.025 29.486 1.00 94.56 179 PHE A CA 1
ATOM 1395 C C . PHE A 1 179 ? -20.829 -0.545 28.099 1.00 94.56 179 PHE A C 1
ATOM 1397 O O . PHE A 1 179 ? -21.727 -1.116 27.486 1.00 94.56 179 PHE A O 1
ATOM 1404 N N . ALA A 1 180 ? -19.588 -0.420 27.638 1.00 95.94 180 ALA A N 1
ATOM 1405 C CA . ALA A 1 180 ? -19.127 -0.943 26.363 1.00 95.94 180 ALA A CA 1
ATOM 1406 C C . ALA A 1 180 ? -17.952 -1.899 26.561 1.00 95.94 180 ALA A C 1
ATOM 1408 O O . ALA A 1 180 ? -17.034 -1.613 27.327 1.00 95.94 180 ALA A O 1
ATOM 1409 N N . ILE A 1 181 ? -17.938 -2.991 25.808 1.00 96.31 181 ILE A N 1
ATOM 1410 C CA . ILE A 1 181 ? -16.764 -3.835 25.595 1.00 96.31 181 ILE A CA 1
ATOM 1411 C C . ILE A 1 181 ? -16.442 -3.805 24.110 1.00 96.31 181 ILE A C 1
ATOM 1413 O O . ILE A 1 181 ? -17.326 -3.936 23.265 1.00 96.31 181 ILE A O 1
ATOM 1417 N N . ARG A 1 182 ? -15.161 -3.650 23.798 1.00 95.75 182 ARG A N 1
ATOM 1418 C CA . ARG A 1 182 ? -14.632 -3.655 22.441 1.00 95.75 182 ARG A CA 1
ATOM 1419 C C . ARG A 1 182 ? -13.521 -4.676 22.353 1.00 95.75 182 ARG A C 1
ATOM 1421 O O . ARG A 1 182 ? -12.643 -4.718 23.213 1.00 95.75 182 ARG A O 1
ATOM 1428 N N . THR A 1 183 ? -13.552 -5.483 21.313 1.00 96.31 183 THR A N 1
ATOM 1429 C CA . THR A 1 183 ? -12.439 -6.354 20.951 1.00 96.31 183 THR A CA 1
ATOM 1430 C C . THR A 1 183 ? -12.166 -6.184 19.474 1.00 96.31 183 THR A C 1
ATOM 1432 O O . THR A 1 183 ? -13.070 -5.864 18.709 1.00 96.31 183 THR A O 1
ATOM 1435 N N . GLY A 1 184 ? -10.929 -6.379 19.057 1.00 95.88 184 GLY A N 1
ATOM 1436 C CA . GLY A 1 184 ? -10.589 -6.276 17.653 1.00 95.88 184 GLY A CA 1
ATOM 1437 C C . GLY A 1 184 ? -9.222 -6.834 17.334 1.00 95.88 184 GLY A C 1
ATOM 1438 O O . GLY A 1 184 ? -8.530 -7.387 18.190 1.00 95.88 184 GLY A O 1
ATOM 1439 N N . TYR A 1 185 ? -8.861 -6.709 16.070 1.00 93.44 185 TYR A N 1
ATOM 1440 C CA . TYR A 1 185 ? -7.605 -7.157 15.517 1.00 93.44 185 TYR A CA 1
ATOM 1441 C C . TYR A 1 185 ? -7.148 -6.153 14.463 1.00 93.44 185 TYR A C 1
ATOM 1443 O O . TYR A 1 185 ? -7.895 -5.832 13.539 1.00 93.44 185 TYR A O 1
ATOM 1451 N N . TYR A 1 186 ? -5.936 -5.648 14.658 1.00 91.62 186 TYR A N 1
ATOM 1452 C CA . TYR A 1 186 ? -5.233 -4.746 13.757 1.00 91.62 186 TYR A CA 1
ATOM 1453 C C . TYR A 1 186 ? -4.226 -5.568 12.956 1.00 91.62 186 TYR A C 1
ATOM 1455 O O . TYR A 1 186 ? -3.363 -6.216 13.556 1.00 91.62 186 TYR A O 1
ATOM 1463 N N . TYR A 1 187 ? -4.322 -5.548 11.631 1.00 91.38 187 TYR A N 1
ATOM 1464 C CA . TYR A 1 187 ? -3.470 -6.329 10.743 1.00 91.38 187 TYR A CA 1
ATOM 1465 C C . TYR A 1 187 ? -2.878 -5.459 9.636 1.00 91.38 187 TYR A C 1
ATOM 1467 O O . TYR A 1 187 ? -3.602 -4.888 8.830 1.00 91.38 187 TYR A O 1
ATOM 1475 N N . ASP A 1 188 ? -1.554 -5.406 9.579 1.00 89.56 188 ASP A N 1
ATOM 1476 C CA . ASP A 1 188 ? -0.779 -4.755 8.527 1.00 89.56 188 ASP A CA 1
ATOM 1477 C C . ASP A 1 188 ? 0.305 -5.731 8.057 1.00 89.56 188 ASP A C 1
ATOM 1479 O O . ASP A 1 188 ? 1.231 -6.073 8.803 1.00 89.56 188 ASP A O 1
ATOM 1483 N N . LYS A 1 189 ? 0.181 -6.203 6.814 1.00 87.25 189 LYS A N 1
ATOM 1484 C CA . LYS A 1 189 ? 1.109 -7.183 6.242 1.00 87.25 189 LYS A CA 1
ATOM 1485 C C . LYS A 1 189 ? 2.474 -6.564 5.939 1.00 87.25 189 LYS A C 1
ATOM 1487 O O . LYS A 1 189 ? 3.490 -7.209 6.205 1.00 87.25 189 LYS A O 1
ATOM 1492 N N . LEU A 1 190 ? 2.512 -5.330 5.431 1.00 83.94 190 LEU A N 1
ATOM 1493 C CA . LEU A 1 190 ? 3.758 -4.634 5.101 1.00 83.94 190 LEU A CA 1
ATOM 1494 C C . LEU A 1 190 ? 4.522 -4.228 6.359 1.00 83.94 190 LEU A C 1
ATOM 1496 O O . LEU A 1 190 ? 5.729 -4.455 6.453 1.00 83.94 190 LEU A O 1
ATOM 1500 N N . GLY A 1 191 ? 3.811 -3.692 7.351 1.00 81.69 191 GLY A N 1
ATOM 1501 C CA . GLY A 1 191 ? 4.373 -3.366 8.659 1.00 81.69 191 GLY A CA 1
ATOM 1502 C C . GLY A 1 191 ? 4.716 -4.596 9.505 1.00 81.69 191 GLY A C 1
ATOM 1503 O O . GLY A 1 191 ? 5.373 -4.459 10.538 1.00 81.69 191 GLY A O 1
ATOM 1504 N N . LYS A 1 192 ? 4.285 -5.798 9.084 1.00 85.19 192 LYS A N 1
ATOM 1505 C CA . LYS A 1 192 ? 4.376 -7.057 9.844 1.00 85.19 192 LYS A CA 1
ATOM 1506 C C . LYS A 1 192 ? 3.760 -6.926 11.242 1.00 85.19 192 LYS A C 1
ATOM 1508 O O . LYS A 1 192 ? 4.320 -7.397 12.230 1.00 85.19 192 LYS A O 1
ATOM 1513 N N . ILE A 1 193 ? 2.606 -6.268 11.325 1.00 84.69 193 ILE A N 1
ATOM 1514 C CA . ILE A 1 193 ? 1.887 -6.009 12.574 1.00 84.69 193 ILE A CA 1
ATOM 1515 C C . ILE A 1 193 ? 0.599 -6.831 12.580 1.00 84.69 193 ILE A C 1
ATOM 1517 O O . ILE A 1 193 ? -0.173 -6.803 11.628 1.00 84.69 193 ILE A O 1
ATOM 1521 N N . GLY A 1 194 ? 0.340 -7.546 13.673 1.00 88.25 194 GLY A N 1
ATOM 1522 C CA . GLY A 1 194 ? -0.854 -8.376 13.835 1.00 88.25 194 GLY A CA 1
ATOM 1523 C C . GLY A 1 194 ? -1.309 -8.390 15.287 1.00 88.25 194 GLY A C 1
ATOM 1524 O O . GLY A 1 194 ? -1.075 -9.360 16.009 1.00 88.25 194 GLY A O 1
ATOM 1525 N N . ASN A 1 195 ? -1.926 -7.300 15.733 1.00 90.06 195 ASN A N 1
ATOM 1526 C CA . ASN A 1 195 ? -2.124 -7.017 17.148 1.00 90.06 195 ASN A CA 1
ATOM 1527 C C . ASN A 1 195 ? -3.607 -7.068 17.540 1.00 90.06 195 ASN A C 1
ATOM 1529 O O . ASN A 1 195 ? -4.400 -6.275 17.022 1.00 90.06 195 ASN A O 1
ATOM 1533 N N . PRO A 1 196 ? -4.011 -7.927 18.494 1.00 92.31 196 PRO A N 1
ATOM 1534 C CA . PRO A 1 196 ? -5.344 -7.841 19.064 1.00 92.31 196 PRO A CA 1
ATOM 1535 C C . PRO A 1 196 ? -5.509 -6.566 19.901 1.00 92.31 196 PRO A C 1
ATOM 1537 O O . PRO A 1 196 ? -4.605 -6.126 20.621 1.00 92.31 196 PRO A O 1
ATOM 1540 N N . THR A 1 197 ? -6.701 -5.987 19.825 1.00 93.06 197 THR A N 1
ATOM 1541 C CA . THR A 1 197 ? -7.099 -4.784 20.551 1.00 93.06 197 THR A CA 1
ATOM 1542 C C . THR A 1 197 ? -8.248 -5.102 21.499 1.00 93.06 197 THR A C 1
ATOM 1544 O O . THR A 1 197 ? -9.134 -5.908 21.211 1.00 93.06 197 THR A O 1
ATOM 1547 N N . PHE A 1 198 ? -8.227 -4.465 22.662 1.00 94.38 198 PHE A N 1
ATOM 1548 C CA . PHE A 1 198 ? -9.248 -4.588 23.691 1.00 94.38 198 PHE A CA 1
ATOM 1549 C C . PHE A 1 198 ? -9.620 -3.203 24.184 1.00 94.38 198 PHE A C 1
ATOM 1551 O O . PHE A 1 198 ? -8.766 -2.330 24.319 1.00 94.38 198 PHE A O 1
ATOM 1558 N N . GLY A 1 199 ? -10.890 -2.996 24.492 1.00 94.81 199 GLY A N 1
ATOM 1559 C CA . GLY A 1 199 ? -11.356 -1.742 25.045 1.00 94.81 199 GLY A CA 1
ATOM 1560 C C . GLY A 1 199 ? -12.563 -1.921 25.939 1.00 94.81 199 GLY A C 1
ATOM 1561 O O . GLY A 1 199 ? -13.361 -2.842 25.775 1.00 94.81 199 GLY A O 1
ATOM 1562 N N . ILE A 1 200 ? -12.684 -1.023 26.905 1.00 95.62 200 ILE A N 1
ATOM 1563 C CA . ILE A 1 200 ? -13.824 -0.945 27.809 1.00 95.62 200 ILE A CA 1
ATOM 1564 C C . ILE A 1 200 ? -14.257 0.515 27.864 1.00 95.62 200 ILE A C 1
ATOM 1566 O O . ILE A 1 200 ? -13.422 1.405 28.002 1.00 95.62 200 ILE A O 1
ATOM 1570 N N . GLY A 1 201 ? -15.555 0.758 27.743 1.00 94.62 201 GLY A N 1
ATOM 1571 C CA . GLY A 1 201 ? -16.161 2.075 27.876 1.00 94.62 201 GLY A CA 1
ATOM 1572 C C . GLY A 1 201 ? -17.136 2.104 29.044 1.00 94.62 201 GLY A C 1
ATOM 1573 O O . GLY A 1 201 ? -17.875 1.148 29.270 1.00 94.62 201 GLY A O 1
ATOM 1574 N N . LEU A 1 202 ? -17.152 3.212 29.774 1.00 93.88 202 LEU A N 1
ATOM 1575 C CA . LEU A 1 202 ? -18.137 3.502 30.805 1.00 93.88 202 LEU A CA 1
ATOM 1576 C C . LEU A 1 202 ? -18.712 4.898 30.572 1.00 93.88 202 LEU A C 1
ATOM 1578 O O . LEU A 1 202 ? -17.973 5.860 30.371 1.00 93.88 202 LEU A O 1
ATOM 1582 N N . ARG A 1 203 ? -20.034 5.020 30.602 1.00 92.88 203 ARG A N 1
ATOM 1583 C CA . ARG A 1 203 ? -20.769 6.281 30.526 1.00 92.88 203 ARG A CA 1
ATOM 1584 C C . ARG A 1 203 ? -21.561 6.458 31.813 1.00 92.88 203 ARG A C 1
ATOM 1586 O O . ARG A 1 203 ? -22.275 5.554 32.241 1.00 92.88 203 ARG A O 1
ATOM 1593 N N . PHE A 1 204 ? -21.421 7.616 32.446 1.00 88.31 204 PHE A N 1
ATOM 1594 C CA . PHE A 1 204 ? -22.124 7.945 33.678 1.00 88.31 204 PHE A CA 1
ATOM 1595 C C . PHE A 1 204 ? -22.348 9.453 33.795 1.00 88.31 204 PHE A C 1
ATOM 1597 O O . PHE A 1 204 ? -21.392 10.223 33.812 1.00 88.31 204 PHE A O 1
ATOM 1604 N N . ALA A 1 205 ? -23.612 9.867 33.930 1.00 84.88 205 ALA A N 1
ATOM 1605 C CA . ALA A 1 205 ? -24.006 11.244 34.249 1.00 84.88 205 ALA A CA 1
ATOM 1606 C C . ALA A 1 205 ? -23.349 12.328 33.362 1.00 84.88 205 ALA A C 1
ATOM 1608 O O . ALA A 1 205 ? -22.830 13.315 33.877 1.00 84.88 205 ALA A O 1
ATOM 1609 N N . GLY A 1 206 ? -23.341 12.127 32.039 1.00 84.06 206 GLY A N 1
ATOM 1610 C CA . GLY A 1 206 ? -22.733 13.056 31.071 1.00 84.06 206 GLY A CA 1
ATOM 1611 C C . GLY A 1 206 ? -21.213 12.918 30.913 1.00 84.06 206 GLY A C 1
ATOM 1612 O O . GLY A 1 206 ? -20.630 13.550 30.039 1.00 84.06 206 GLY A O 1
ATOM 1613 N N . TYR A 1 207 ? -20.563 12.062 31.707 1.00 90.62 207 TYR A N 1
ATOM 1614 C CA . TYR A 1 207 ? -19.153 11.709 31.547 1.00 90.62 207 TYR A CA 1
ATOM 1615 C C . TYR A 1 207 ? -19.006 10.377 30.826 1.00 90.62 207 TYR A C 1
ATOM 1617 O O . TYR A 1 207 ? -19.740 9.421 31.089 1.00 90.62 207 TYR A O 1
ATOM 1625 N N . GLY A 1 208 ? -18.003 10.285 29.963 1.00 92.06 208 GLY A N 1
ATOM 1626 C CA . GLY A 1 208 ? -17.627 9.059 29.291 1.00 92.06 208 GLY A CA 1
ATOM 1627 C C . GLY A 1 208 ? -16.151 8.747 29.429 1.00 92.06 208 GLY A C 1
ATOM 1628 O O . GLY A 1 208 ? -15.313 9.516 28.986 1.00 92.06 208 GLY A O 1
ATOM 1629 N N . PHE A 1 209 ? -15.838 7.594 30.003 1.00 93.88 209 PHE A N 1
ATOM 1630 C CA . PHE A 1 209 ? -14.486 7.072 30.137 1.00 93.88 209 PHE A CA 1
ATOM 1631 C C . PHE A 1 209 ? -14.296 5.933 29.141 1.00 93.88 209 PHE A C 1
ATOM 1633 O O . PHE A 1 209 ? -15.102 5.007 29.118 1.00 93.88 209 PHE A O 1
ATOM 1640 N N . ASP A 1 210 ? -13.237 5.974 28.341 1.00 94.06 210 ASP A N 1
ATOM 1641 C CA . ASP A 1 210 ? -12.846 4.860 27.479 1.00 94.06 210 ASP A CA 1
ATOM 1642 C C . ASP A 1 210 ? -11.407 4.449 27.793 1.00 94.06 210 ASP A C 1
ATOM 1644 O O . ASP A 1 210 ? -10.502 5.281 27.897 1.00 94.06 210 ASP A O 1
ATOM 1648 N N . PHE A 1 211 ? -11.210 3.146 27.938 1.00 93.50 211 PHE A N 1
ATOM 1649 C CA . PHE A 1 211 ? -9.916 2.502 28.073 1.00 93.50 211 PHE A CA 1
ATOM 1650 C C . PHE A 1 211 ? -9.678 1.615 26.858 1.00 93.50 211 PHE A C 1
ATOM 1652 O O . PHE A 1 211 ? -10.563 0.856 26.466 1.00 93.50 211 PHE A O 1
ATOM 1659 N N . GLY A 1 212 ? -8.483 1.694 26.282 1.00 92.69 212 GLY A N 1
ATOM 1660 C CA . GLY A 1 212 ? -8.043 0.850 25.177 1.00 92.69 212 GLY A CA 1
ATOM 1661 C C . GLY A 1 212 ? -6.664 0.263 25.445 1.00 92.69 212 GLY A C 1
ATOM 1662 O O . GLY A 1 212 ? -5.786 0.942 25.978 1.00 92.69 212 GLY A O 1
ATOM 1663 N N . TYR A 1 213 ? -6.465 -0.986 25.051 1.00 89.88 213 TYR A N 1
ATOM 1664 C CA . TYR A 1 213 ? -5.201 -1.699 25.140 1.00 89.88 213 TYR A CA 1
ATOM 1665 C C . TYR A 1 213 ? -4.950 -2.485 23.855 1.00 89.88 213 TYR A C 1
ATOM 1667 O O . TYR A 1 213 ? -5.809 -3.239 23.400 1.00 89.88 213 TYR A O 1
ATOM 1675 N N . THR A 1 214 ? -3.757 -2.329 23.292 1.00 86.81 214 THR A N 1
ATOM 1676 C CA . THR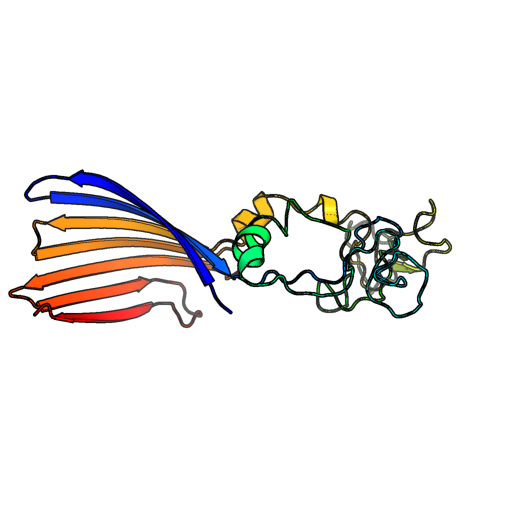 A 1 214 ? -3.308 -3.092 22.124 1.00 86.81 214 THR A CA 1
ATOM 1677 C C . THR A 1 214 ? -2.184 -4.018 22.551 1.00 86.81 214 THR A C 1
ATOM 1679 O O . THR A 1 214 ? -1.143 -3.549 23.014 1.00 86.81 214 THR A O 1
ATOM 1682 N N . TYR A 1 215 ? -2.378 -5.323 22.393 1.00 83.00 215 TYR A N 1
ATOM 1683 C CA . TYR A 1 215 ? -1.362 -6.328 22.694 1.00 83.00 215 TYR A CA 1
ATOM 1684 C C . TYR A 1 215 ? -0.576 -6.669 21.427 1.00 83.00 215 TYR A C 1
ATOM 1686 O O . TYR A 1 215 ? -1.169 -6.807 20.363 1.00 83.00 215 TYR A O 1
ATOM 1694 N N . GLY A 1 216 ? 0.744 -6.817 21.524 1.00 76.38 216 GLY A N 1
ATOM 1695 C CA . GLY A 1 216 ? 1.565 -7.195 20.374 1.00 76.38 216 GLY A CA 1
ATOM 1696 C C . GLY A 1 216 ? 3.006 -7.537 20.739 1.00 76.38 216 GLY A C 1
ATOM 1697 O O . GLY A 1 216 ? 3.416 -7.364 21.891 1.00 76.38 216 GLY A O 1
ATOM 1698 N N . GLU A 1 217 ? 3.753 -8.047 19.757 1.00 68.75 217 GLU A N 1
ATOM 1699 C CA . GLU A 1 217 ? 5.130 -8.522 19.937 1.00 68.75 217 GLU A CA 1
ATOM 1700 C C . GLU A 1 217 ? 6.103 -7.403 20.343 1.00 68.75 217 GLU A C 1
ATOM 1702 O O . GLU A 1 217 ? 6.010 -6.255 19.905 1.00 68.75 217 GLU A O 1
ATOM 1707 N N . THR A 1 218 ? 7.065 -7.750 21.201 1.00 56.12 218 THR A N 1
ATOM 1708 C CA . THR A 1 218 ? 8.056 -6.819 21.749 1.00 56.12 218 THR A CA 1
ATOM 1709 C C . THR A 1 218 ? 8.977 -6.292 20.644 1.00 56.12 218 THR A C 1
ATOM 1711 O O . THR A 1 218 ? 9.839 -7.019 20.162 1.00 56.12 218 THR A O 1
ATOM 1714 N N . GLY A 1 219 ? 8.833 -5.017 20.270 1.00 60.41 219 GLY A N 1
ATOM 1715 C CA . GLY A 1 219 ? 9.728 -4.358 19.307 1.00 60.41 219 GLY A CA 1
ATOM 1716 C C . GLY A 1 219 ? 9.102 -3.194 18.538 1.00 60.41 219 GLY A C 1
ATOM 1717 O O . GLY A 1 219 ? 9.821 -2.296 18.111 1.00 60.41 219 GLY A O 1
ATOM 1718 N N . HIS A 1 220 ? 7.771 -3.156 18.415 1.00 61.66 220 HIS A N 1
ATOM 1719 C CA . HIS A 1 220 ? 7.075 -2.089 17.691 1.00 61.66 220 HIS A CA 1
ATOM 1720 C C . HIS A 1 220 ? 6.538 -1.011 18.659 1.00 61.66 220 HIS A C 1
ATOM 1722 O O . HIS A 1 220 ? 5.859 -1.362 19.627 1.00 61.66 220 HIS A O 1
ATOM 1728 N N . PRO A 1 221 ? 6.752 0.299 18.425 1.00 57.44 221 PRO A N 1
ATOM 1729 C CA . PRO A 1 221 ? 6.404 1.374 19.373 1.00 57.44 221 PRO A CA 1
ATOM 1730 C C . PRO A 1 221 ? 4.899 1.552 19.655 1.00 57.44 221 PRO A C 1
ATOM 1732 O O . PRO A 1 221 ? 4.529 2.279 20.570 1.00 57.44 221 PRO A O 1
ATOM 1735 N N . LEU A 1 222 ? 4.030 0.880 18.893 1.00 60.38 222 LEU A N 1
ATOM 1736 C CA . LEU A 1 222 ? 2.570 0.864 19.083 1.00 60.38 222 LEU A CA 1
ATOM 1737 C C . LEU A 1 222 ? 2.059 -0.400 19.802 1.00 60.38 222 LEU A C 1
ATOM 1739 O O . LEU A 1 222 ? 0.854 -0.560 19.998 1.00 60.38 222 LEU A O 1
ATOM 1743 N N . THR A 1 223 ? 2.956 -1.304 20.201 1.00 67.81 223 THR A N 1
ATOM 1744 C CA . THR A 1 223 ? 2.609 -2.523 20.950 1.00 67.81 223 THR A CA 1
ATOM 1745 C C . THR A 1 223 ? 2.529 -2.223 22.443 1.00 67.81 223 THR A C 1
ATOM 1747 O O . THR A 1 223 ? 3.222 -1.344 22.952 1.00 67.81 223 THR A O 1
ATOM 1750 N N . ASN A 1 224 ? 1.648 -2.923 23.161 1.00 77.94 224 ASN A N 1
ATOM 1751 C CA . ASN A 1 224 ? 1.453 -2.778 24.609 1.00 77.94 224 ASN A CA 1
ATOM 1752 C C . ASN A 1 224 ? 1.103 -1.352 25.066 1.00 77.94 224 ASN A C 1
ATOM 1754 O O . ASN A 1 224 ? 1.387 -0.958 26.198 1.00 77.94 224 ASN A O 1
ATOM 1758 N N . THR A 1 225 ? 0.462 -0.573 24.193 1.00 79.75 225 THR A N 1
ATOM 1759 C CA . THR A 1 225 ? 0.049 0.796 24.505 1.00 79.75 225 THR A CA 1
ATOM 1760 C C . THR A 1 225 ? -1.306 0.796 25.206 1.00 79.75 225 THR A C 1
ATOM 1762 O O . THR A 1 225 ? -2.264 0.191 24.724 1.00 79.75 225 THR A O 1
ATOM 1765 N N . MET A 1 226 ? -1.393 1.519 26.324 1.00 88.19 226 MET A N 1
ATOM 1766 C CA . MET A 1 226 ? -2.652 1.835 27.000 1.00 88.19 226 MET A CA 1
ATOM 1767 C C . MET A 1 226 ? -3.108 3.237 26.601 1.00 88.19 226 MET A C 1
ATOM 1769 O O . MET A 1 226 ? -2.325 4.186 26.650 1.00 88.19 226 MET A O 1
ATOM 1773 N N . ARG A 1 227 ? -4.377 3.376 26.224 1.00 89.25 227 ARG A N 1
ATOM 1774 C CA . ARG A 1 227 ? -5.005 4.658 25.890 1.00 89.25 227 ARG A CA 1
ATOM 1775 C C . ARG A 1 227 ? -6.171 4.912 26.833 1.00 89.25 227 ARG A C 1
ATOM 1777 O O . ARG A 1 227 ? -6.983 4.022 27.073 1.00 89.25 227 ARG A O 1
ATOM 1784 N N . PHE A 1 228 ? -6.247 6.138 27.334 1.00 90.56 228 PHE A N 1
ATOM 1785 C CA . PHE A 1 228 ? -7.323 6.614 28.193 1.00 90.56 228 PHE A CA 1
ATOM 1786 C C . PHE A 1 228 ? -7.952 7.838 27.541 1.00 90.56 228 PHE A C 1
ATOM 1788 O O . PHE A 1 228 ? -7.235 8.736 27.099 1.00 90.56 228 PHE A O 1
ATOM 1795 N N . SER A 1 229 ? -9.278 7.869 27.486 1.00 92.12 229 SER A N 1
ATOM 1796 C CA . SER A 1 229 ? -10.036 9.001 26.965 1.00 92.12 229 SER A CA 1
ATOM 1797 C C . SER A 1 229 ? -11.150 9.386 27.930 1.00 92.12 229 SER A C 1
ATOM 1799 O O . SER A 1 229 ? -11.751 8.523 28.575 1.00 92.12 229 SER A O 1
ATOM 1801 N N . LEU A 1 230 ? -11.408 10.691 28.013 1.00 91.12 230 LEU A N 1
ATOM 1802 C CA . LEU A 1 230 ? -12.516 11.282 28.748 1.00 91.12 230 LEU A CA 1
ATOM 1803 C C . LEU A 1 230 ? -13.324 12.162 27.792 1.00 91.12 230 LEU A C 1
ATOM 1805 O O . LEU A 1 230 ? -12.788 13.094 27.198 1.00 91.12 230 LEU A O 1
ATOM 1809 N N . ASN A 1 231 ? -14.614 11.873 27.685 1.00 89.44 231 ASN A N 1
ATOM 1810 C CA . ASN A 1 231 ? -15.612 12.675 26.995 1.00 89.44 231 ASN A CA 1
ATOM 1811 C C . ASN A 1 231 ? -16.564 13.300 28.032 1.00 89.44 231 ASN A C 1
ATOM 1813 O O . ASN A 1 231 ? -16.883 12.672 29.043 1.00 89.44 231 ASN A O 1
ATOM 1817 N N . MET A 1 232 ? -16.997 14.533 27.783 1.00 88.19 232 MET A N 1
ATOM 1818 C CA . MET A 1 232 ? -18.011 15.243 28.553 1.00 88.19 232 MET A CA 1
ATOM 1819 C C . MET A 1 232 ? -19.069 15.792 27.593 1.00 88.19 232 MET A C 1
ATOM 1821 O O . MET A 1 232 ? -18.745 16.593 26.716 1.00 88.19 232 MET A O 1
ATOM 1825 N N . GLU A 1 233 ? -20.320 15.383 27.784 1.00 80.88 233 GLU A N 1
ATOM 1826 C CA . GLU A 1 233 ? -21.477 15.943 27.081 1.00 80.88 233 GLU A CA 1
ATOM 1827 C C . GLU A 1 233 ? -22.128 17.030 27.950 1.00 80.88 233 GLU A C 1
ATOM 1829 O O . GLU A 1 233 ? -22.316 16.838 29.156 1.00 80.88 233 GLU A O 1
ATOM 1834 N N . PHE A 1 234 ? -22.417 18.184 27.337 1.00 73.94 234 PHE A N 1
ATOM 1835 C CA . PHE A 1 234 ? -22.981 19.378 27.980 1.00 73.94 234 PHE A CA 1
ATOM 1836 C C . PHE A 1 234 ? -24.449 19.581 27.612 1.00 73.94 234 PHE A C 1
ATOM 1838 O O . PHE A 1 234 ? -24.791 19.356 26.428 1.00 73.94 234 PHE A O 1
#

Secondary structure (DSSP, 8-state):
--EEEEEEEEEEEE-SSEEEEEEEEEEEE---EE-SEESSSSSB---B-TTS-B-TT-SB-TTS-B-SSEE--HHHHHHHTTTHHHHS-PEEPEETTEEBSS-SBS--EEE--SSSSSS--GGGT-EEE-SS-TTSTT--SB-TTS-B-TTGGGG--HHHHHHHSEEEEEEEEEETTTEEEEEEEEEETTTTEEEEEEEEEEEETTEEEEEEEE---TT-TTTTEEEEEEEE--

Radius of gyration: 25.21 Å; chains: 1; bounding box: 62×43×64 Å

Foldseek 3Di:
DDKDKDKDKAFPDDDQFKTKIKIKMKIDDLFQKDAQFDQPQQQFAAQAALCLHGHGPGQAHNPSHGRHIDTDDPVVSVPCSLQVQQPRHGFFAADPVGTHPHPRGQAQWAFDPPPPPPDGDVVVVRIDGFPDHRPDPRGHQADNNRHGGRPVNVVGHNVVSVLQMWMKIKMWMGGRPAKIWMWIWTDHNVVRWTWIKIKIWGDDDQKIKIWIFIDGDPDDPNHGDIDIDIGGDD

Sequence (234 aa):
PTNLSLGFNYALVNSEFNKLSLVYDVDKMLVSSYPDMDWDGDGYIGGYDEGGKLSPGNDYNSNGDFEIAHTDPIYKAIFTSWVDDWLLGGDMDYGSDGPGNGDMQIGGFDWTDSDGDGKIDLSDNEISKSAGEPGDDTWGDYNEYGIKEVGNSKERTISNELDRLVHNIGLEYWYGEYFAIRTGYYYDKLGKIGNPTFGIGLRFAGYGFDFGYTYGETGHPLTNTMRFSLNMEF